Protein AF-A0A534AVV6-F1 (afdb_monomer)

pLDDT: mean 85.62, std 11.18, range [42.5, 96.31]

Solvent-accessible surface area (backbone atoms only — not comparable to full-atom values): 13224 Å² total; per-residue (Å²): 107,71,67,60,54,51,53,52,52,51,52,52,50,53,48,51,65,75,67,47,87,53,76,39,67,71,11,51,53,38,27,49,51,14,52,49,48,45,52,49,40,54,72,72,47,64,81,58,70,72,70,49,51,58,28,47,49,37,22,25,52,10,24,52,60,14,53,39,64,44,70,52,35,58,56,52,52,55,73,68,42,53,75,50,57,66,73,75,46,94,83,62,77,95,68,96,68,91,57,73,16,62,39,59,54,49,48,66,64,44,47,59,50,42,67,69,46,50,49,53,51,52,41,59,72,63,66,74,66,77,71,83,72,75,86,69,89,52,75,64,37,52,50,50,21,52,49,46,24,47,40,27,52,47,43,36,20,49,49,49,41,50,52,50,52,50,36,41,75,70,66,76,48,77,79,58,93,92,58,51,70,72,56,47,46,42,51,10,26,53,60,10,49,38,47,66,61,47,43,52,50,37,67,74,73,37,86,51,67,68,49,32,50,33,40,43,52,21,37,52,53,18,19,52,50,14,48,50,52,28,52,55,54,50,51,58,49,58,62,64,73,75,115

Structure (mmCIF, N/CA/C/O backbone):
data_AF-A0A534AVV6-F1
#
_entry.id   AF-A0A534AVV6-F1
#
loop_
_atom_site.group_PDB
_atom_site.id
_atom_site.type_symbol
_atom_site.label_atom_id
_atom_site.label_alt_id
_atom_site.label_comp_id
_atom_site.label_asym_id
_atom_site.label_entity_id
_atom_site.label_seq_id
_atom_site.pdbx_PDB_ins_code
_atom_site.Cartn_x
_atom_site.Cartn_y
_atom_site.Cartn_z
_atom_site.occupancy
_atom_site.B_iso_or_equiv
_atom_site.auth_seq_id
_atom_site.auth_comp_id
_atom_site.auth_asym_id
_atom_site.auth_atom_id
_atom_site.pdbx_PDB_model_num
ATOM 1 N N . LEU A 1 1 ? -3.463 -0.805 11.526 1.00 66.19 1 LEU A N 1
ATOM 2 C CA . LEU A 1 1 ? -4.108 -1.157 10.241 1.00 66.19 1 LEU A CA 1
ATOM 3 C C . LEU A 1 1 ? -4.432 0.089 9.421 1.00 66.19 1 LEU A C 1
ATOM 5 O O . LEU A 1 1 ? -3.874 0.231 8.347 1.00 66.19 1 LEU A O 1
ATOM 9 N N . THR A 1 2 ? -5.245 1.014 9.940 1.00 79.94 2 THR A N 1
ATOM 10 C CA . THR A 1 2 ? -5.629 2.268 9.256 1.00 79.94 2 THR A CA 1
ATOM 11 C C . THR A 1 2 ? -4.449 3.058 8.686 1.00 79.94 2 THR A C 1
ATOM 13 O O . THR A 1 2 ? -4.478 3.423 7.519 1.00 79.94 2 THR A O 1
ATOM 16 N N . LEU A 1 3 ? -3.382 3.251 9.470 1.00 78.44 3 LEU A N 1
ATOM 17 C CA . LEU A 1 3 ? -2.166 3.937 9.017 1.00 78.44 3 LEU A CA 1
ATOM 18 C C . LEU A 1 3 ? -1.527 3.278 7.782 1.00 78.44 3 LEU A C 1
ATOM 20 O O . LEU A 1 3 ? -1.152 3.981 6.855 1.00 78.44 3 LEU A O 1
ATOM 24 N N . ALA A 1 4 ? -1.430 1.945 7.765 1.00 76.88 4 ALA A N 1
ATOM 25 C CA . ALA A 1 4 ? -0.819 1.205 6.659 1.00 76.88 4 ALA A CA 1
ATOM 26 C C . ALA A 1 4 ? -1.665 1.306 5.383 1.00 76.88 4 ALA A C 1
ATOM 28 O O . ALA A 1 4 ? -1.134 1.585 4.318 1.00 76.88 4 ALA A O 1
ATOM 29 N N . ILE A 1 5 ? -2.990 1.175 5.513 1.00 83.00 5 ILE A N 1
ATOM 30 C CA . ILE A 1 5 ? -3.910 1.305 4.375 1.00 83.00 5 ILE A CA 1
ATOM 31 C C . ILE A 1 5 ? -3.822 2.708 3.763 1.00 83.00 5 ILE A C 1
ATOM 33 O O . ILE A 1 5 ? -3.754 2.838 2.545 1.00 83.00 5 ILE A O 1
ATOM 37 N N . ILE A 1 6 ? -3.822 3.758 4.593 1.00 85.62 6 ILE A N 1
ATOM 38 C CA . ILE A 1 6 ? -3.747 5.141 4.103 1.00 85.62 6 ILE A CA 1
ATOM 39 C C . ILE A 1 6 ? -2.403 5.394 3.413 1.00 85.62 6 ILE A C 1
ATOM 41 O O . ILE A 1 6 ? -2.398 5.928 2.308 1.00 85.62 6 ILE A O 1
ATOM 45 N N . ASP A 1 7 ? -1.290 4.993 4.032 1.00 86.81 7 ASP A N 1
ATOM 46 C CA . ASP A 1 7 ? 0.059 5.134 3.464 1.00 86.81 7 ASP A CA 1
ATOM 47 C C . ASP A 1 7 ? 0.161 4.471 2.080 1.00 86.81 7 ASP A C 1
ATOM 49 O O . ASP A 1 7 ? 0.583 5.103 1.111 1.00 86.81 7 ASP A O 1
ATOM 53 N N . ASP A 1 8 ? -0.332 3.237 1.957 1.00 87.38 8 ASP A N 1
ATOM 54 C CA . ASP A 1 8 ? -0.291 2.482 0.707 1.00 87.38 8 ASP A CA 1
ATOM 55 C C . ASP A 1 8 ? -1.199 3.083 -0.380 1.00 87.38 8 ASP A C 1
ATOM 57 O O . ASP A 1 8 ? -0.790 3.202 -1.537 1.00 87.38 8 ASP A O 1
ATOM 61 N N . VAL A 1 9 ? -2.425 3.497 -0.034 1.00 85.56 9 VAL A N 1
ATOM 62 C CA . VAL A 1 9 ? -3.347 4.135 -0.992 1.00 85.56 9 VAL A CA 1
ATOM 63 C C . VAL A 1 9 ? -2.777 5.464 -1.480 1.00 85.56 9 VAL A C 1
ATOM 65 O O . VAL A 1 9 ? -2.809 5.735 -2.680 1.00 85.56 9 VAL A O 1
ATOM 68 N N . VAL A 1 10 ? -2.220 6.281 -0.581 1.00 87.94 10 VAL A N 1
ATOM 69 C CA . VAL A 1 10 ? -1.581 7.551 -0.949 1.00 87.94 10 VAL A CA 1
ATOM 70 C C . VAL A 1 10 ? -0.386 7.300 -1.867 1.00 87.94 10 VAL A C 1
ATOM 72 O O . VAL A 1 10 ? -0.275 7.967 -2.894 1.00 87.94 10 VAL A O 1
ATOM 75 N N . ALA A 1 11 ? 0.461 6.313 -1.568 1.00 86.19 11 ALA A N 1
ATOM 76 C CA . ALA A 1 11 ? 1.591 5.958 -2.424 1.00 86.19 11 ALA A CA 1
ATOM 77 C C . ALA A 1 11 ? 1.141 5.544 -3.837 1.00 86.19 11 ALA A C 1
ATOM 79 O O . ALA A 1 11 ? 1.685 6.039 -4.826 1.00 86.19 11 ALA A O 1
ATOM 80 N N . ILE A 1 12 ? 0.111 4.695 -3.946 1.00 85.56 12 ILE A N 1
ATOM 81 C CA . ILE A 1 12 ? -0.461 4.276 -5.237 1.00 85.56 12 ILE A CA 1
ATOM 82 C C . ILE A 1 12 ? -1.000 5.479 -6.013 1.00 85.56 12 ILE A C 1
ATOM 84 O O . ILE A 1 12 ? -0.747 5.588 -7.212 1.00 85.56 12 ILE A O 1
ATOM 88 N N . LEU A 1 13 ? -1.719 6.389 -5.348 1.00 85.00 13 LEU A N 1
ATOM 89 C CA . LEU A 1 13 ? -2.25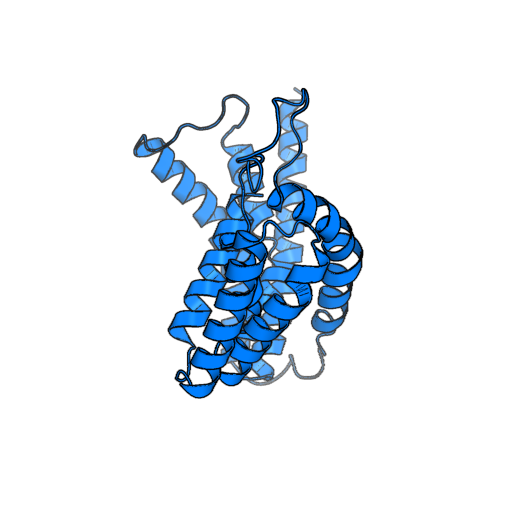0 7.594 -5.983 1.00 85.00 13 LEU A CA 1
ATOM 90 C C . LEU A 1 13 ? -1.124 8.499 -6.496 1.00 85.00 13 LEU A C 1
ATOM 92 O O . LEU A 1 13 ? -1.172 8.932 -7.644 1.00 85.00 13 LEU A O 1
ATOM 96 N N . VAL A 1 14 ? -0.089 8.748 -5.689 1.00 86.62 14 VAL A N 1
ATOM 97 C CA . VAL A 1 14 ? 1.055 9.587 -6.086 1.00 86.62 14 VAL A CA 1
ATOM 98 C C . VAL A 1 14 ? 1.762 9.011 -7.313 1.00 86.62 14 VAL A C 1
ATOM 100 O O . VAL A 1 14 ? 2.002 9.744 -8.272 1.00 86.62 14 VAL A O 1
ATOM 103 N N . ILE A 1 15 ? 2.045 7.705 -7.322 1.00 82.00 15 ILE A N 1
ATOM 104 C CA . ILE A 1 15 ? 2.683 7.041 -8.469 1.00 82.00 15 ILE A CA 1
ATOM 105 C C . ILE A 1 15 ? 1.782 7.124 -9.696 1.00 82.00 15 ILE A C 1
ATOM 107 O O . ILE A 1 15 ? 2.244 7.498 -10.768 1.00 82.00 15 ILE A O 1
ATOM 111 N N . ALA A 1 16 ? 0.490 6.838 -9.539 1.00 77.88 16 ALA A N 1
ATOM 112 C CA . ALA A 1 16 ? -0.464 6.890 -10.635 1.00 77.88 16 ALA A CA 1
ATOM 113 C C . ALA A 1 16 ? -0.528 8.264 -11.313 1.00 77.88 16 ALA A C 1
ATOM 115 O O . ALA A 1 16 ? -0.566 8.322 -12.538 1.00 77.88 16 ALA A O 1
ATOM 116 N N . PHE A 1 17 ? -0.529 9.354 -10.543 1.00 78.31 17 PHE A N 1
ATOM 117 C CA . PHE A 1 17 ? -0.542 10.703 -11.110 1.00 78.31 17 PHE A CA 1
ATOM 118 C C . PHE A 1 17 ? 0.791 11.060 -11.772 1.00 78.31 17 PHE A C 1
ATOM 120 O O . PHE A 1 17 ? 0.794 11.595 -12.879 1.00 78.31 17 PHE A O 1
ATOM 127 N N . TYR A 1 18 ? 1.915 10.747 -11.124 1.00 80.25 18 TYR A N 1
ATOM 128 C CA . TYR A 1 18 ? 3.233 11.191 -11.578 1.00 80.25 18 TYR A CA 1
ATOM 129 C C . TYR A 1 18 ? 3.792 10.369 -12.749 1.00 80.25 18 TYR A C 1
ATOM 131 O O . TYR A 1 18 ? 4.509 10.908 -13.585 1.00 80.25 18 TYR A O 1
ATOM 139 N N . TYR A 1 19 ? 3.442 9.082 -12.831 1.00 71.19 19 TYR A N 1
ATOM 140 C CA . TYR A 1 19 ? 3.854 8.166 -13.903 1.00 71.19 19 TYR A CA 1
ATOM 141 C C . TYR A 1 19 ? 2.774 7.964 -14.981 1.00 71.19 19 TYR A C 1
ATOM 143 O O . TYR A 1 19 ? 2.888 7.060 -15.808 1.00 71.19 19 TYR A O 1
ATOM 151 N N . SER A 1 20 ? 1.714 8.783 -15.015 1.00 70.56 20 SER A N 1
ATOM 152 C CA . SER A 1 20 ? 0.735 8.706 -16.109 1.00 70.56 20 SER A CA 1
ATOM 153 C C . SER A 1 20 ? 1.340 9.240 -17.417 1.00 70.56 20 SER A C 1
ATOM 155 O O . SER A 1 20 ? 1.507 10.441 -17.608 1.00 70.56 20 SER A O 1
ATOM 157 N N . GLY A 1 21 ? 1.674 8.338 -18.345 1.00 63.94 21 GLY A N 1
ATOM 158 C CA . GLY A 1 21 ? 2.286 8.653 -19.647 1.00 63.94 21 GLY A CA 1
ATOM 159 C C . GLY A 1 21 ? 1.340 9.270 -20.691 1.00 63.94 21 GLY A C 1
ATOM 160 O O . GLY A 1 21 ? 1.640 9.238 -21.882 1.00 63.94 21 GLY A O 1
ATOM 161 N N . GLY A 1 22 ? 0.195 9.810 -20.263 1.00 69.00 22 GLY A N 1
ATOM 162 C CA . GLY A 1 22 ? -0.893 10.296 -21.117 1.00 69.00 22 GLY A CA 1
ATOM 163 C C . GLY A 1 22 ? -2.166 9.458 -20.980 1.00 69.00 22 GLY A C 1
ATOM 164 O O . GLY A 1 22 ? -2.111 8.282 -20.632 1.00 69.00 22 GLY A O 1
ATOM 165 N N . VAL A 1 23 ? -3.327 10.076 -21.231 1.00 78.06 23 VAL A N 1
ATOM 166 C CA . VAL A 1 23 ? -4.633 9.421 -21.065 1.00 78.06 23 VAL A CA 1
ATOM 167 C C . VAL A 1 23 ? -5.323 9.261 -22.413 1.00 78.06 23 VAL A C 1
ATOM 169 O O . VAL A 1 23 ? -5.660 10.246 -23.072 1.00 78.06 23 VAL A O 1
ATOM 172 N N . ALA A 1 24 ? -5.565 8.019 -22.829 1.00 86.62 24 ALA A N 1
ATOM 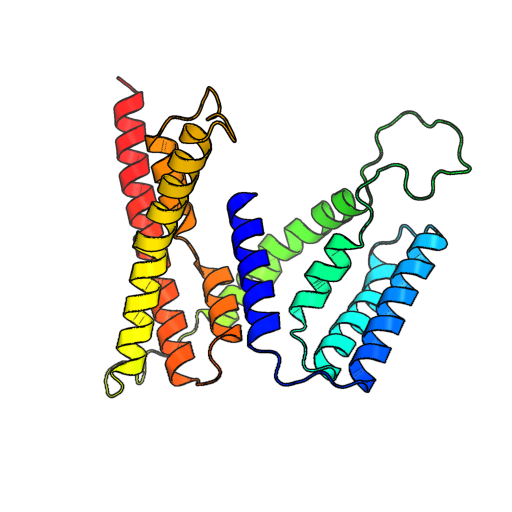173 C CA . ALA A 1 24 ? -6.298 7.756 -24.061 1.00 86.62 24 ALA A CA 1
ATOM 174 C C . ALA A 1 24 ? -7.800 8.032 -23.867 1.00 86.62 24 ALA A C 1
ATOM 176 O O . ALA A 1 24 ? -8.461 7.416 -23.025 1.00 86.62 24 ALA A O 1
ATOM 177 N N . ALA A 1 25 ? -8.364 8.918 -24.694 1.00 86.25 25 ALA A N 1
ATOM 178 C CA . ALA A 1 25 ? -9.779 9.300 -24.629 1.00 86.25 25 ALA A CA 1
ATOM 179 C C . ALA A 1 25 ? -10.735 8.100 -24.780 1.00 86.25 25 ALA A C 1
ATOM 181 O O . ALA A 1 25 ? -11.777 8.047 -24.130 1.00 86.25 25 ALA A O 1
ATOM 182 N N . ALA A 1 26 ? -10.361 7.102 -25.588 1.00 87.88 26 ALA A N 1
ATOM 183 C CA . ALA A 1 26 ? -11.142 5.877 -25.747 1.00 87.88 26 ALA A CA 1
ATOM 184 C C . ALA A 1 26 ? -11.246 5.077 -24.435 1.00 87.88 26 ALA A C 1
ATOM 186 O O . ALA A 1 26 ? -12.327 4.609 -24.086 1.00 87.88 26 ALA A O 1
ATOM 187 N N . GLY A 1 27 ? -10.153 4.970 -23.671 1.00 88.88 27 GLY A N 1
ATOM 188 C CA . GLY A 1 27 ? -10.160 4.288 -22.376 1.00 88.88 27 GLY A CA 1
ATOM 189 C C . GLY A 1 27 ? -11.008 5.017 -21.332 1.00 88.88 27 GLY A C 1
ATOM 190 O O . GLY A 1 27 ? -11.763 4.380 -20.601 1.00 88.88 27 GLY A O 1
ATOM 191 N N . LEU A 1 28 ? -10.978 6.355 -21.329 1.00 90.00 28 LEU A N 1
ATOM 192 C CA . LEU A 1 28 ? -11.841 7.194 -20.484 1.00 90.00 28 LEU A CA 1
ATOM 193 C C . LEU A 1 28 ? -13.335 6.911 -20.698 1.00 90.00 28 LEU A C 1
ATOM 195 O O . LEU A 1 28 ? -14.081 6.829 -19.723 1.00 90.00 28 LEU A O 1
ATOM 199 N N . LEU A 1 29 ? -13.774 6.718 -21.947 1.00 93.69 29 LEU A N 1
ATOM 200 C CA . LEU A 1 29 ? -15.168 6.374 -22.246 1.00 93.69 29 LEU A CA 1
ATOM 201 C C . LEU A 1 29 ? -15.555 5.000 -21.686 1.00 93.69 29 LEU A C 1
ATOM 203 O O . LEU A 1 29 ? -16.653 4.845 -21.153 1.00 93.69 29 LEU A O 1
ATOM 207 N N . VAL A 1 30 ? -14.652 4.018 -21.751 1.00 94.12 30 VAL A N 1
ATOM 208 C CA . VAL A 1 30 ? -14.880 2.679 -21.180 1.00 94.12 30 VAL A CA 1
ATOM 209 C C . VAL A 1 30 ? -14.961 2.743 -19.652 1.00 94.12 30 VAL A C 1
ATOM 211 O O . VAL A 1 30 ? -15.865 2.148 -19.064 1.00 94.12 30 VAL A O 1
ATOM 214 N N . ILE A 1 31 ? -14.081 3.517 -19.004 1.00 93.88 31 ILE A N 1
ATOM 215 C CA . ILE A 1 31 ? -14.144 3.766 -17.554 1.00 93.88 31 ILE A CA 1
ATOM 216 C C . ILE A 1 31 ? -15.491 4.395 -17.192 1.00 93.88 31 ILE A C 1
ATOM 218 O O . ILE A 1 31 ? -16.172 3.906 -16.291 1.00 93.88 31 ILE A O 1
ATOM 222 N N . ALA A 1 32 ? -15.896 5.447 -17.909 1.00 94.06 32 ALA A N 1
ATOM 223 C CA . ALA A 1 32 ? -17.159 6.135 -17.672 1.00 94.06 32 ALA A CA 1
ATOM 224 C C . ALA A 1 32 ? -18.359 5.190 -17.837 1.00 94.06 32 ALA A C 1
ATOM 226 O O . ALA A 1 32 ? -19.242 5.177 -16.983 1.00 94.06 32 ALA A O 1
ATOM 227 N N . ALA A 1 33 ? -18.368 4.346 -18.872 1.00 95.12 33 ALA A N 1
ATOM 228 C CA . ALA A 1 33 ? -19.410 3.344 -19.075 1.00 95.12 33 ALA A CA 1
ATOM 229 C C . ALA A 1 33 ? -19.478 2.333 -17.917 1.00 95.12 33 ALA A C 1
ATOM 231 O O . ALA A 1 33 ? -20.567 2.036 -17.423 1.00 95.12 33 ALA A O 1
ATOM 232 N N . GLY A 1 34 ? -18.329 1.848 -17.435 1.00 94.38 34 GLY A N 1
ATOM 233 C CA . GLY A 1 34 ? -18.256 0.953 -16.277 1.00 94.38 34 GLY A CA 1
ATOM 234 C C . GLY A 1 34 ? -18.758 1.610 -14.987 1.00 94.38 34 GLY A C 1
ATOM 235 O O . GLY A 1 34 ? -19.569 1.027 -14.270 1.00 94.38 34 GLY A O 1
ATOM 236 N N . VAL A 1 35 ? -18.350 2.855 -14.724 1.00 94.56 35 VAL A N 1
ATOM 237 C CA . VAL A 1 35 ? -18.815 3.660 -13.580 1.00 94.56 35 VAL A CA 1
ATOM 238 C C . VAL A 1 35 ? -20.326 3.886 -13.649 1.00 94.56 35 VAL A C 1
ATOM 240 O O . VAL A 1 35 ? -21.022 3.669 -12.660 1.00 94.56 35 VAL A O 1
ATOM 243 N N . VAL A 1 36 ? -20.860 4.259 -14.814 1.00 94.88 36 VAL A N 1
ATOM 244 C CA . VAL A 1 36 ? -22.306 4.428 -15.023 1.00 94.88 36 VAL A CA 1
ATOM 245 C C . VAL A 1 36 ? -23.047 3.112 -14.802 1.00 94.88 36 VAL A C 1
ATOM 247 O O . VAL A 1 36 ? -24.087 3.116 -14.149 1.00 94.88 36 VAL A O 1
ATOM 250 N N . ALA A 1 37 ? -22.514 1.981 -15.267 1.00 93.31 37 ALA A N 1
ATOM 251 C CA . ALA A 1 37 ? -23.110 0.671 -15.018 1.00 93.31 37 ALA A CA 1
ATOM 252 C C . ALA A 1 37 ? -23.151 0.331 -13.517 1.00 93.31 37 ALA A C 1
ATOM 254 O O . ALA A 1 37 ? -24.179 -0.138 -13.030 1.00 93.31 37 ALA A O 1
ATOM 255 N N . VAL A 1 38 ? -22.084 0.629 -12.762 1.00 91.38 38 VAL A N 1
ATOM 256 C CA . VAL A 1 38 ? -22.083 0.499 -11.293 1.00 91.38 38 VAL A CA 1
ATOM 257 C C . VAL A 1 38 ? -23.175 1.370 -10.679 1.00 91.38 38 VAL A C 1
ATOM 259 O O . VAL A 1 38 ? -23.981 0.871 -9.897 1.00 91.38 38 VAL A O 1
ATOM 262 N N . LEU A 1 39 ? -23.233 2.652 -11.046 1.00 90.50 39 LEU A N 1
ATOM 263 C CA . LEU A 1 39 ? -24.223 3.591 -10.517 1.00 90.50 39 LEU A CA 1
ATOM 264 C C . LEU A 1 39 ? -25.657 3.183 -10.873 1.00 90.50 39 LEU A C 1
ATOM 266 O O . LEU A 1 39 ? -26.559 3.350 -10.057 1.00 90.50 39 LEU A O 1
ATOM 270 N N . LEU A 1 40 ? -25.878 2.602 -12.051 1.00 90.06 40 LEU A N 1
ATOM 271 C CA . LEU A 1 40 ? -27.182 2.113 -12.485 1.00 90.06 40 LEU A CA 1
ATOM 272 C C . LEU A 1 40 ? -27.613 0.882 -11.680 1.00 90.06 40 LEU A C 1
ATOM 274 O O . LEU A 1 40 ? -28.745 0.836 -11.208 1.00 90.06 40 LEU A O 1
ATOM 278 N N . LEU A 1 41 ? -26.715 -0.080 -11.445 1.00 88.62 41 LEU A N 1
ATOM 279 C CA . LEU A 1 41 ? -26.994 -1.216 -10.555 1.00 88.62 41 LEU A CA 1
ATOM 280 C C . LEU A 1 41 ? -27.263 -0.762 -9.116 1.00 88.62 41 LEU A C 1
ATOM 282 O O . LEU A 1 41 ? -28.167 -1.288 -8.459 1.00 88.62 41 LEU A O 1
ATOM 286 N N . GLN A 1 42 ? -26.516 0.241 -8.650 1.00 87.38 42 GLN A N 1
ATOM 287 C CA . GLN A 1 42 ? -26.737 0.872 -7.354 1.00 87.38 42 GLN A CA 1
ATOM 288 C C . GLN A 1 42 ? -28.114 1.540 -7.289 1.00 87.38 42 GLN A C 1
ATOM 290 O O . GLN A 1 42 ? -28.856 1.340 -6.327 1.00 87.38 42 GLN A O 1
ATOM 295 N N . TRP A 1 43 ? -28.486 2.289 -8.325 1.00 83.56 43 TRP A N 1
ATOM 296 C CA . TRP A 1 43 ? -29.774 2.968 -8.418 1.00 83.56 43 TRP A CA 1
ATOM 297 C C . TRP A 1 43 ? -30.950 1.984 -8.475 1.00 83.56 43 TRP A C 1
ATOM 299 O O . TRP A 1 43 ? -31.960 2.194 -7.806 1.00 83.56 43 TRP A O 1
ATOM 309 N N . LEU A 1 44 ? -30.788 0.862 -9.182 1.00 84.75 44 LEU A N 1
ATOM 310 C CA . LEU A 1 44 ? -31.744 -0.252 -9.209 1.00 84.75 44 LEU A CA 1
ATOM 311 C C . LEU A 1 44 ? -31.800 -1.045 -7.889 1.00 84.75 44 LEU A C 1
ATOM 313 O O . LEU A 1 44 ? -32.637 -1.934 -7.739 1.00 84.75 44 LEU A O 1
ATOM 317 N N . GLY A 1 45 ? -30.928 -0.746 -6.923 1.00 79.50 45 GLY A N 1
ATOM 318 C CA . GLY A 1 45 ? -30.906 -1.400 -5.617 1.00 79.50 45 GLY A CA 1
ATOM 319 C C . GLY A 1 45 ? -30.405 -2.845 -5.656 1.00 79.50 45 GLY A C 1
ATOM 320 O O . GLY A 1 45 ? -30.731 -3.626 -4.758 1.00 79.50 45 GLY A O 1
ATOM 321 N N . VAL A 1 46 ? -29.615 -3.221 -6.668 1.00 82.06 46 VAL A N 1
ATOM 322 C CA . VAL A 1 46 ? -29.065 -4.577 -6.793 1.00 82.06 46 VAL A CA 1
ATOM 323 C C . VAL A 1 46 ? -28.071 -4.830 -5.659 1.00 82.06 46 VAL A C 1
ATOM 325 O O . VAL A 1 46 ? -27.085 -4.111 -5.497 1.00 82.06 46 VAL A O 1
ATOM 328 N N . ARG A 1 47 ? -28.334 -5.871 -4.860 1.00 75.12 47 ARG A N 1
ATOM 329 C CA . ARG A 1 47 ? -27.525 -6.257 -3.686 1.00 75.12 47 ARG A CA 1
ATOM 330 C C . ARG A 1 47 ? -26.582 -7.432 -3.936 1.00 75.12 47 ARG A C 1
ATOM 332 O O . ARG A 1 47 ? -25.871 -7.831 -3.020 1.00 75.12 47 ARG A O 1
ATOM 339 N N . ALA A 1 48 ? -26.620 -8.016 -5.131 1.00 79.00 48 ALA A N 1
ATOM 340 C CA . ALA A 1 48 ? -25.771 -9.141 -5.488 1.00 79.00 48 ALA A CA 1
ATOM 341 C C . ALA A 1 48 ? -24.345 -8.654 -5.764 1.00 79.00 48 ALA A C 1
ATOM 343 O O . ALA A 1 48 ? -24.110 -7.986 -6.765 1.00 79.00 48 ALA A O 1
ATOM 344 N N . ASP A 1 49 ? -23.396 -9.027 -4.905 1.00 78.69 49 ASP A N 1
ATOM 345 C CA . ASP A 1 49 ? -21.987 -8.626 -5.032 1.00 78.69 49 ASP A CA 1
ATOM 346 C C . ASP A 1 49 ? -21.394 -9.024 -6.398 1.00 78.69 49 ASP A C 1
ATOM 348 O O . ASP A 1 49 ? -20.668 -8.255 -7.021 1.00 78.69 49 ASP A O 1
ATOM 352 N N . LEU A 1 50 ? -21.784 -10.196 -6.918 1.00 83.19 50 LEU A N 1
ATOM 353 C CA . LEU A 1 50 ? -21.347 -10.700 -8.225 1.00 83.19 50 LEU A CA 1
ATOM 354 C C . LEU A 1 50 ? -21.818 -9.833 -9.401 1.00 83.19 50 LEU A C 1
ATOM 356 O O . LEU A 1 50 ? -21.142 -9.791 -10.425 1.00 83.19 50 LEU A O 1
ATOM 360 N N . ALA A 1 51 ? -22.936 -9.111 -9.265 1.00 86.31 51 ALA A N 1
ATOM 361 C CA . ALA A 1 51 ? -23.415 -8.219 -10.320 1.00 86.31 51 ALA A CA 1
ATOM 362 C C . ALA A 1 51 ? -22.463 -7.032 -10.540 1.00 86.31 51 ALA A C 1
ATOM 364 O O . ALA A 1 51 ? -22.389 -6.509 -11.648 1.00 86.31 51 ALA A O 1
ATOM 365 N N . TYR A 1 52 ? -21.700 -6.642 -9.512 1.00 86.44 52 TYR A N 1
ATOM 366 C CA . TYR A 1 52 ? -20.710 -5.565 -9.584 1.00 86.44 52 TYR A CA 1
ATOM 367 C C . TYR A 1 52 ? -19.361 -6.019 -10.158 1.00 86.44 52 TYR A C 1
ATOM 369 O O . TYR A 1 52 ? -18.552 -5.172 -10.535 1.00 86.44 52 TYR A O 1
ATOM 377 N N . LEU A 1 53 ? -19.130 -7.331 -10.297 1.00 88.50 53 LEU A N 1
ATOM 378 C CA . LEU A 1 53 ? -17.890 -7.866 -10.863 1.00 88.50 53 LEU A CA 1
ATOM 379 C C . LEU A 1 53 ? -17.726 -7.479 -12.337 1.00 88.50 53 LEU A C 1
ATOM 381 O O . LEU A 1 53 ? -16.636 -7.102 -12.756 1.00 88.50 53 LEU A O 1
ATOM 385 N N . LEU A 1 54 ? -18.811 -7.533 -13.114 1.00 91.56 54 LEU A N 1
ATOM 386 C CA . LEU A 1 54 ? -18.779 -7.236 -14.547 1.00 91.56 54 LEU A CA 1
ATOM 387 C C . LEU A 1 54 ? -18.546 -5.739 -14.830 1.00 91.56 54 LEU A C 1
ATOM 389 O O . LEU A 1 54 ? -17.597 -5.427 -15.548 1.00 91.56 54 LEU A O 1
ATOM 393 N N . PRO A 1 55 ? -19.289 -4.794 -14.221 1.00 92.25 55 PRO A N 1
ATOM 394 C CA . PRO A 1 55 ? -18.954 -3.372 -14.292 1.00 92.25 55 PRO A CA 1
ATOM 395 C C . PRO A 1 55 ? -17.551 -3.065 -13.764 1.00 92.25 55 PRO A C 1
ATOM 397 O O . PRO A 1 55 ? -16.841 -2.250 -14.347 1.00 92.25 55 PRO A O 1
ATOM 400 N N . GLY A 1 56 ? -17.122 -3.744 -12.694 1.00 92.75 56 GLY A N 1
ATOM 401 C CA . GLY A 1 56 ? -15.778 -3.582 -12.153 1.00 92.75 56 GLY A CA 1
ATOM 402 C C . GLY A 1 56 ? -14.685 -4.010 -13.135 1.00 92.75 56 GLY A C 1
ATOM 403 O O . GLY A 1 56 ? -13.703 -3.291 -13.308 1.00 92.75 56 GLY A O 1
ATOM 404 N N . ALA A 1 57 ? -14.886 -5.123 -13.844 1.00 94.00 57 ALA A N 1
ATOM 405 C CA . ALA A 1 57 ? -13.999 -5.570 -14.913 1.00 94.00 57 ALA A CA 1
ATOM 406 C C . ALA A 1 57 ? -13.959 -4.571 -16.080 1.00 94.00 57 ALA A C 1
ATOM 408 O O . ALA A 1 57 ? -12.886 -4.304 -16.612 1.00 94.00 57 ALA A O 1
ATOM 409 N N . VAL A 1 58 ? -15.093 -3.957 -16.436 1.00 95.25 58 VAL A N 1
ATOM 410 C CA . VAL A 1 58 ? -15.139 -2.894 -17.456 1.00 95.25 58 VAL A CA 1
ATOM 411 C C . VAL A 1 58 ? -14.318 -1.679 -17.023 1.00 95.25 58 VAL A C 1
ATOM 413 O O . VAL A 1 58 ? -13.518 -1.185 -17.813 1.00 95.25 58 VAL A O 1
ATOM 416 N N . VAL A 1 59 ? -14.446 -1.225 -15.770 1.00 95.38 59 VAL A N 1
ATOM 417 C CA . VAL A 1 59 ? -13.611 -0.132 -15.236 1.00 95.38 59 VAL A CA 1
ATOM 418 C C . VAL A 1 59 ? -12.129 -0.515 -15.270 1.00 95.38 59 VAL A C 1
ATOM 420 O O . VAL A 1 59 ? -11.302 0.287 -15.693 1.00 95.38 59 VAL A O 1
ATOM 423 N N . TRP A 1 60 ? -11.787 -1.742 -14.877 1.00 95.19 60 TRP A N 1
ATOM 424 C CA . TRP A 1 60 ? -10.410 -2.242 -14.880 1.00 95.19 60 TRP A CA 1
ATOM 425 C C . TRP A 1 60 ? -9.798 -2.292 -16.291 1.00 95.19 60 TRP A C 1
ATOM 427 O O . TRP A 1 60 ? -8.691 -1.795 -16.496 1.00 95.19 60 TRP A O 1
ATOM 437 N N . ILE A 1 61 ? -10.537 -2.808 -17.281 1.00 94.06 61 ILE A N 1
ATOM 438 C CA . ILE A 1 61 ? -10.128 -2.806 -18.696 1.00 94.06 61 ILE A CA 1
ATOM 439 C C . ILE A 1 61 ? -10.031 -1.370 -19.222 1.00 94.06 61 ILE A C 1
ATOM 441 O O . ILE A 1 61 ? -9.086 -1.030 -19.926 1.00 94.06 61 ILE A O 1
ATOM 445 N N . GLY A 1 62 ? -10.976 -0.505 -18.854 1.00 92.94 62 GLY A N 1
ATOM 446 C CA . GLY A 1 62 ? -10.951 0.903 -19.231 1.00 92.94 62 GLY A CA 1
ATOM 447 C C . GLY A 1 62 ? -9.693 1.616 -18.736 1.00 92.94 62 GLY A C 1
ATOM 448 O O . GLY A 1 62 ? -9.085 2.354 -19.506 1.00 92.94 62 GLY A O 1
ATOM 449 N N . MET A 1 63 ? -9.258 1.346 -17.497 1.00 91.62 63 MET A N 1
ATOM 450 C CA . MET A 1 63 ? -7.997 1.867 -16.949 1.00 91.62 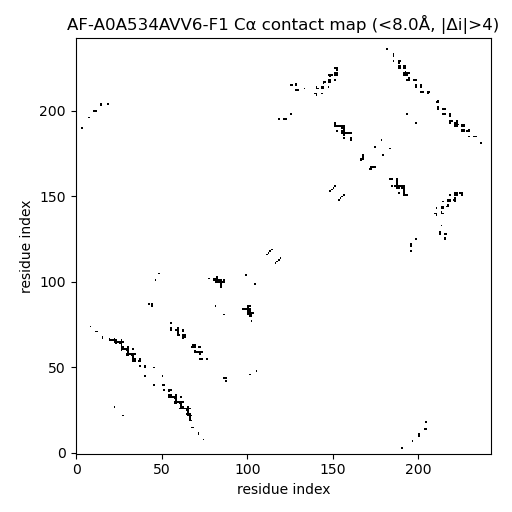63 MET A CA 1
ATOM 451 C C . MET A 1 63 ? -6.800 1.408 -17.791 1.00 91.62 63 MET A C 1
ATOM 453 O O . MET A 1 63 ? -6.020 2.257 -18.216 1.00 91.62 63 MET A O 1
ATOM 457 N N . LEU A 1 64 ? -6.714 0.114 -18.131 1.00 89.69 64 LEU A N 1
ATOM 458 C CA . LEU A 1 64 ? -5.677 -0.410 -19.035 1.00 89.69 64 LEU A CA 1
ATOM 459 C C . LEU A 1 64 ? -5.661 0.314 -20.386 1.00 89.69 64 LEU A C 1
ATOM 461 O O . LEU A 1 64 ? -4.615 0.785 -20.826 1.00 89.69 64 LEU A O 1
ATOM 465 N N . CYS A 1 65 ? -6.818 0.428 -21.043 1.00 88.56 65 CYS A N 1
ATOM 466 C CA . CYS A 1 65 ? -6.934 1.088 -22.343 1.00 88.56 65 CYS A CA 1
ATOM 467 C C . CYS A 1 65 ? -6.652 2.594 -22.271 1.00 88.56 65 CYS A C 1
ATOM 469 O O . CYS A 1 65 ? -6.247 3.184 -23.268 1.00 88.56 65 CYS A O 1
ATOM 471 N N . ALA A 1 66 ? -6.882 3.220 -21.114 1.00 87.56 66 ALA A N 1
ATOM 472 C CA . ALA A 1 66 ? -6.617 4.634 -20.879 1.00 87.56 66 ALA A CA 1
ATOM 473 C C . ALA A 1 66 ? -5.133 4.930 -20.617 1.00 87.56 66 ALA A C 1
ATOM 475 O O . ALA A 1 66 ? -4.781 6.104 -20.579 1.00 87.56 66 ALA A O 1
ATOM 476 N N . GLY A 1 67 ? -4.284 3.910 -20.429 1.00 82.88 67 GLY A N 1
ATOM 477 C CA . GLY A 1 67 ? -2.910 4.089 -19.945 1.00 82.88 67 GLY A CA 1
ATOM 478 C C . GLY A 1 67 ? -2.835 4.383 -18.441 1.00 82.88 67 GLY A C 1
ATOM 479 O O . GLY A 1 67 ? -1.810 4.843 -17.946 1.00 82.88 67 GLY A O 1
ATOM 480 N N . LEU A 1 68 ? -3.923 4.137 -17.705 1.00 85.56 68 LEU A N 1
ATOM 481 C CA . LEU A 1 68 ? -3.985 4.268 -16.254 1.00 85.56 68 LEU A CA 1
ATOM 482 C C . LEU A 1 68 ? -3.703 2.926 -15.578 1.00 85.56 68 LEU A C 1
ATOM 484 O O . LEU A 1 68 ? -3.958 1.846 -16.113 1.00 85.56 68 LEU A O 1
ATOM 488 N N . HIS A 1 69 ? -3.215 2.995 -14.344 1.00 85.25 69 HIS A N 1
ATOM 489 C CA . HIS A 1 69 ? -2.922 1.798 -13.573 1.00 85.25 69 HIS A CA 1
ATOM 490 C C . HIS A 1 69 ? -4.212 1.041 -13.205 1.00 85.25 69 HIS A C 1
ATOM 492 O O . HIS A 1 69 ? -5.079 1.606 -12.532 1.00 85.25 69 HIS A O 1
ATOM 498 N N . PRO A 1 70 ? -4.340 -0.256 -13.547 1.00 88.81 70 PRO A N 1
ATOM 499 C CA . PRO A 1 70 ? -5.585 -1.005 -13.339 1.00 88.81 70 PRO A CA 1
ATOM 500 C C . PRO A 1 70 ? -5.969 -1.166 -11.867 1.00 88.81 70 PRO A C 1
ATOM 502 O O . PRO A 1 70 ? -7.141 -1.300 -11.524 1.00 88.81 70 PRO A O 1
ATOM 505 N N . THR A 1 71 ? -4.987 -1.102 -10.972 1.00 88.50 71 THR A N 1
ATOM 506 C CA . THR A 1 71 ? -5.169 -1.165 -9.515 1.00 88.50 71 THR A CA 1
ATOM 507 C C . THR A 1 71 ? -6.056 -0.035 -8.986 1.00 88.50 71 THR A C 1
ATOM 509 O O . THR A 1 71 ? -6.780 -0.227 -8.009 1.00 88.50 71 THR A O 1
ATOM 512 N N . LEU A 1 72 ? -6.079 1.120 -9.662 1.00 87.88 72 LEU A N 1
ATOM 513 C CA . LEU A 1 72 ? -6.959 2.236 -9.307 1.00 87.88 72 LEU A CA 1
ATOM 514 C C . LEU A 1 72 ? -8.437 1.883 -9.457 1.00 87.88 72 LEU A C 1
ATOM 516 O O . LEU A 1 72 ? -9.259 2.454 -8.747 1.00 87.88 72 LEU A O 1
ATOM 520 N N . ALA A 1 73 ? -8.785 0.928 -10.326 1.00 91.12 73 ALA A N 1
ATOM 521 C CA . ALA A 1 73 ? -10.161 0.464 -10.459 1.00 91.12 73 ALA A CA 1
ATOM 522 C C . ALA A 1 73 ? -10.680 -0.104 -9.131 1.00 91.12 73 ALA A C 1
ATOM 524 O O . ALA A 1 73 ? -11.788 0.224 -8.723 1.00 91.12 73 ALA A O 1
ATOM 525 N N . GLY A 1 74 ? -9.867 -0.888 -8.415 1.00 89.75 74 GLY A N 1
ATOM 526 C CA . GLY A 1 74 ? -10.241 -1.430 -7.107 1.00 89.75 74 GLY A CA 1
ATOM 527 C C . GLY A 1 74 ? -10.477 -0.335 -6.065 1.00 89.75 74 GLY A C 1
ATOM 528 O O . GLY A 1 74 ? -11.489 -0.360 -5.367 1.00 89.75 74 GLY A O 1
ATOM 529 N N . VAL A 1 75 ? -9.587 0.664 -6.009 1.00 89.25 75 VAL A N 1
ATOM 530 C CA . VAL A 1 75 ? -9.726 1.821 -5.107 1.00 89.25 75 VAL A CA 1
ATOM 531 C C . VAL A 1 75 ? -10.984 2.626 -5.447 1.00 89.25 75 VAL A C 1
ATOM 533 O O . VAL A 1 75 ? -11.781 2.918 -4.559 1.00 89.25 75 VAL A O 1
ATOM 536 N N . LEU A 1 76 ? -11.208 2.926 -6.729 1.00 90.75 76 LEU A N 1
ATOM 537 C CA . LEU A 1 76 ? -12.375 3.667 -7.209 1.00 90.75 76 LEU A CA 1
ATOM 538 C C . LEU A 1 76 ? -13.682 2.944 -6.862 1.00 90.75 76 LEU A C 1
ATOM 540 O O . LEU A 1 76 ? -14.581 3.539 -6.275 1.00 90.75 76 LEU A O 1
ATOM 544 N N . LEU A 1 77 ? -13.777 1.650 -7.173 1.00 90.38 77 LEU A N 1
ATOM 545 C CA . LEU A 1 77 ? -14.961 0.838 -6.881 1.00 90.38 77 LEU A CA 1
ATOM 546 C C . LEU A 1 77 ? -15.200 0.704 -5.373 1.00 90.38 77 LEU A C 1
ATOM 548 O O . LEU A 1 77 ? -16.347 0.767 -4.930 1.00 90.38 77 LEU A O 1
ATOM 552 N N . GLY A 1 78 ? -14.135 0.570 -4.579 1.00 88.12 78 GLY A N 1
ATOM 553 C CA . GLY A 1 78 ? -14.212 0.564 -3.120 1.00 88.12 78 GLY A CA 1
ATOM 554 C C . GLY A 1 78 ? -14.808 1.861 -2.571 1.00 88.12 78 GLY A C 1
ATOM 555 O O . GLY A 1 78 ? -15.750 1.812 -1.785 1.00 88.12 78 GLY A O 1
ATOM 556 N N . LEU A 1 79 ? -14.333 3.016 -3.053 1.00 88.75 79 LEU A N 1
ATOM 557 C CA . LEU A 1 79 ? -14.853 4.338 -2.672 1.00 88.75 79 LEU A CA 1
ATOM 558 C C . LEU A 1 79 ? -16.295 4.577 -3.145 1.00 88.75 79 LEU A C 1
ATOM 560 O O . LEU A 1 79 ? -17.052 5.282 -2.483 1.00 88.75 79 LEU A O 1
ATOM 564 N N . MET A 1 80 ? -16.689 3.981 -4.272 1.00 86.69 80 MET A N 1
ATOM 565 C CA . MET A 1 80 ? -18.061 4.037 -4.786 1.00 86.69 80 MET A CA 1
ATOM 566 C C . MET A 1 80 ? -19.025 3.087 -4.062 1.00 86.69 80 MET A C 1
ATOM 568 O O . MET A 1 80 ? -20.240 3.211 -4.229 1.00 86.69 80 MET A O 1
ATOM 572 N N . THR A 1 81 ? -18.527 2.106 -3.306 1.00 85.69 81 THR A N 1
ATOM 573 C CA . THR A 1 81 ? -19.380 1.099 -2.668 1.00 85.69 81 THR A CA 1
ATOM 574 C C . THR A 1 81 ? -20.090 1.701 -1.448 1.00 85.69 81 THR A C 1
ATOM 576 O O . THR A 1 81 ? -19.434 2.264 -0.571 1.00 85.69 81 THR A O 1
ATOM 579 N N . PRO A 1 82 ? -21.427 1.580 -1.329 1.00 82.19 82 PRO A N 1
ATOM 580 C CA . PRO A 1 82 ? -22.167 2.211 -0.241 1.00 82.19 82 PRO A CA 1
ATOM 581 C C . PRO A 1 82 ? -21.746 1.702 1.143 1.00 82.19 82 PRO A C 1
ATOM 583 O O . PRO A 1 82 ? -21.855 0.511 1.448 1.00 82.19 82 PRO A O 1
ATOM 586 N N . ALA A 1 83 ? -21.346 2.633 2.010 1.00 79.62 83 ALA A N 1
ATOM 587 C CA . ALA A 1 83 ? -20.998 2.353 3.402 1.00 79.62 83 ALA A CA 1
ATOM 588 C C . ALA A 1 83 ? -22.216 2.341 4.351 1.00 79.62 83 ALA A C 1
ATOM 590 O O . ALA A 1 83 ? -22.095 1.904 5.495 1.00 79.62 83 ALA A O 1
ATOM 591 N N . SER A 1 84 ? -23.397 2.786 3.899 1.00 72.81 84 SER A N 1
ATOM 592 C CA . SER A 1 84 ? -24.611 2.830 4.724 1.00 72.81 84 SER A CA 1
ATOM 593 C C . SER A 1 84 ? -25.416 1.528 4.658 1.00 72.81 84 SER A C 1
ATOM 595 O O . SER A 1 84 ? -25.582 0.903 3.609 1.00 72.81 84 SER A O 1
ATOM 597 N N . SER A 1 85 ? -25.962 1.117 5.802 1.00 66.56 85 SER A N 1
ATOM 598 C CA . SER A 1 85 ? -26.857 -0.042 5.911 1.00 66.56 85 SER A CA 1
ATOM 599 C C . SER A 1 85 ? -28.248 0.221 5.313 1.00 66.56 85 SER A C 1
ATOM 601 O O . SER A 1 85 ? -28.968 -0.719 4.964 1.00 66.56 85 SER A O 1
ATOM 603 N N . GLU A 1 86 ? -28.636 1.487 5.153 1.00 63.69 86 GLU A N 1
ATOM 604 C CA . GLU A 1 86 ? -29.940 1.921 4.629 1.00 63.69 86 GLU A CA 1
ATOM 605 C C . GLU A 1 86 ? -30.041 1.894 3.095 1.00 63.69 86 GLU A C 1
ATOM 607 O O . GLU A 1 86 ? -31.102 2.165 2.525 1.00 63.69 86 GLU A O 1
ATOM 612 N N . PHE A 1 87 ? -28.961 1.521 2.406 1.00 63.56 87 PHE A N 1
ATOM 613 C CA . PHE A 1 87 ? -28.918 1.459 0.952 1.00 63.56 87 PHE A CA 1
ATOM 614 C C . PHE A 1 87 ? -30.054 0.589 0.359 1.00 63.56 87 PHE A C 1
ATOM 616 O O . PHE A 1 87 ? -30.226 -0.596 0.684 1.00 63.56 87 PHE A O 1
ATOM 623 N N . GLY A 1 88 ? -30.875 1.206 -0.502 1.00 59.44 88 GLY A N 1
ATOM 624 C CA . GLY A 1 88 ? -32.031 0.578 -1.156 1.00 59.44 88 GLY A CA 1
ATOM 625 C C . GLY A 1 88 ? -33.282 0.374 -0.280 1.00 59.44 88 GLY A C 1
ATOM 626 O O . GLY A 1 88 ? -34.206 -0.302 -0.721 1.00 59.44 88 GLY A O 1
ATOM 627 N N . ARG A 1 89 ? -33.357 0.921 0.949 1.00 59.91 89 ARG A N 1
ATOM 628 C CA . ARG A 1 89 ? -34.496 0.711 1.881 1.00 59.91 89 ARG A CA 1
ATOM 629 C C . ARG A 1 89 ? -35.616 1.760 1.848 1.00 59.91 89 ARG A C 1
ATOM 631 O O . ARG A 1 89 ? -36.496 1.711 2.699 1.00 59.91 89 ARG A O 1
ATOM 638 N N . ARG A 1 90 ? -35.687 2.653 0.854 1.00 56.22 90 ARG A N 1
ATOM 639 C CA . ARG A 1 90 ? -36.707 3.733 0.807 1.00 56.22 90 ARG A CA 1
ATOM 640 C C . ARG A 1 90 ? -38.187 3.282 0.761 1.00 56.22 90 ARG A C 1
ATOM 642 O O . ARG A 1 90 ? -39.057 4.144 0.751 1.00 56.22 90 ARG A O 1
ATOM 649 N N . ARG A 1 91 ? -38.500 1.978 0.734 1.00 52.81 91 ARG A N 1
ATOM 650 C CA . ARG A 1 91 ? -39.879 1.453 0.630 1.00 52.81 91 ARG A CA 1
ATOM 651 C C . ARG A 1 91 ? -40.238 0.269 1.536 1.00 52.81 91 ARG A C 1
ATOM 653 O O . ARG A 1 91 ? -41.371 -0.190 1.462 1.00 52.81 91 ARG A O 1
ATOM 660 N N . ALA A 1 92 ? -39.327 -0.230 2.373 1.00 56.22 92 ALA A N 1
ATOM 661 C CA . ALA A 1 92 ? -39.603 -1.391 3.225 1.00 56.22 92 ALA A CA 1
ATOM 662 C C . ALA A 1 92 ? -39.739 -0.974 4.696 1.00 56.22 92 ALA A C 1
ATOM 664 O O . ALA A 1 92 ? -38.906 -0.224 5.202 1.00 56.22 92 ALA A O 1
ATOM 665 N N . ALA A 1 93 ? -40.800 -1.465 5.344 1.00 57.09 93 ALA A N 1
ATOM 666 C CA . ALA A 1 93 ? -41.155 -1.247 6.746 1.00 57.09 93 ALA A CA 1
ATOM 667 C C . ALA A 1 93 ? -39.970 -1.460 7.719 1.00 57.09 93 ALA A C 1
ATOM 669 O O . ALA A 1 93 ? -39.031 -2.191 7.387 1.00 57.09 93 ALA A O 1
ATOM 670 N N . PRO A 1 94 ? -40.000 -0.855 8.925 1.00 52.34 94 PRO A N 1
ATOM 671 C CA . PRO A 1 94 ? -38.927 -0.987 9.907 1.00 52.34 94 PRO A CA 1
ATOM 672 C C . PRO A 1 94 ? -38.771 -2.448 10.350 1.00 52.34 94 PRO A C 1
ATOM 674 O O . PRO A 1 94 ? -39.523 -2.950 11.179 1.00 52.34 94 PRO A O 1
ATOM 677 N N . ALA A 1 95 ? -37.785 -3.141 9.779 1.00 54.69 95 ALA A N 1
ATOM 678 C CA . ALA A 1 95 ? -37.372 -4.466 10.221 1.00 54.69 95 ALA A CA 1
ATOM 679 C C . ALA A 1 95 ? -36.340 -4.331 11.359 1.00 54.69 95 ALA A C 1
ATOM 681 O O . ALA A 1 95 ? -35.370 -3.574 11.213 1.00 54.69 95 ALA A O 1
ATOM 682 N N . PRO A 1 96 ? -36.499 -5.060 12.477 1.00 57.97 96 PRO A N 1
ATOM 683 C CA . PRO A 1 96 ? -35.571 -5.001 13.592 1.00 57.97 96 PRO A CA 1
ATOM 684 C C . PRO A 1 96 ? -34.371 -5.905 13.297 1.00 57.97 96 PRO A C 1
ATOM 686 O O . PRO A 1 96 ? -34.447 -7.107 13.506 1.00 57.97 96 PRO A O 1
ATOM 689 N N . GLN A 1 97 ? -33.278 -5.336 12.782 1.00 54.16 97 GLN A N 1
ATOM 690 C CA . GLN A 1 97 ? -31.889 -5.783 12.987 1.00 54.16 97 GLN A CA 1
ATOM 691 C C . GLN A 1 97 ? -30.939 -4.948 12.118 1.00 54.16 97 GLN A C 1
ATOM 693 O O . GLN A 1 97 ? -31.239 -4.595 10.973 1.00 54.16 97 GLN A O 1
ATOM 698 N N . ARG A 1 98 ? -29.775 -4.617 12.685 1.00 56.53 98 ARG A N 1
ATOM 699 C CA . ARG A 1 98 ? -28.655 -3.950 12.011 1.00 56.53 98 ARG A CA 1
ATOM 700 C C . ARG A 1 98 ? -28.138 -4.849 10.882 1.00 56.53 98 ARG A C 1
ATOM 702 O O . ARG A 1 98 ? -27.217 -5.621 11.088 1.00 56.53 98 ARG A O 1
ATOM 709 N N . ALA A 1 99 ? -28.758 -4.797 9.706 1.00 65.31 99 ALA A N 1
ATOM 710 C CA . ALA A 1 99 ? -28.197 -5.449 8.527 1.00 65.31 99 ALA A CA 1
ATOM 711 C C . ALA A 1 99 ? -26.927 -4.697 8.105 1.00 65.31 99 ALA A C 1
ATOM 713 O O . ALA A 1 99 ? -26.977 -3.476 7.929 1.00 65.31 99 ALA A O 1
ATOM 714 N N . ASP A 1 100 ? -25.820 -5.420 7.951 1.00 74.12 100 ASP A N 1
ATOM 715 C CA . ASP A 1 100 ? -24.525 -4.858 7.569 1.00 74.12 100 ASP A CA 1
ATOM 716 C C . ASP A 1 100 ? -24.602 -4.106 6.236 1.00 74.12 100 ASP A C 1
ATOM 718 O O . ASP A 1 100 ? -25.360 -4.478 5.326 1.00 74.12 100 ASP A O 1
ATOM 722 N N . SER A 1 101 ? -23.810 -3.039 6.103 1.00 83.31 101 SER A N 1
ATOM 723 C CA . SER A 1 101 ? -23.733 -2.280 4.855 1.00 83.31 101 SER A CA 1
ATOM 724 C C . SER A 1 101 ? -23.175 -3.140 3.713 1.00 83.31 101 SER A C 1
ATOM 726 O O . SER A 1 101 ? -22.456 -4.112 3.959 1.00 83.31 101 SER A O 1
ATOM 728 N N . PRO A 1 102 ? -23.510 -2.827 2.445 1.00 80.69 102 PRO A N 1
ATOM 729 C CA . PRO A 1 102 ? -22.954 -3.534 1.291 1.00 80.69 102 PRO A CA 1
ATOM 730 C C . PRO A 1 102 ? -21.426 -3.635 1.315 1.00 80.69 102 PRO A C 1
ATOM 732 O O . PRO A 1 102 ? -20.897 -4.707 1.038 1.00 80.69 102 PRO A O 1
ATOM 735 N N . LEU A 1 103 ? -20.740 -2.564 1.725 1.00 84.19 103 LEU A N 1
ATOM 736 C CA . LEU A 1 103 ? -19.286 -2.542 1.874 1.00 84.19 103 LEU A CA 1
ATOM 737 C C . LEU A 1 103 ? -18.793 -3.572 2.898 1.00 84.19 103 LEU A C 1
ATOM 739 O O . LEU A 1 103 ? -17.931 -4.381 2.568 1.00 84.19 103 LEU A O 1
ATOM 743 N N . VAL A 1 104 ? -19.376 -3.600 4.102 1.00 85.56 104 VAL A N 1
ATOM 744 C CA . VAL A 1 104 ? -18.962 -4.531 5.170 1.00 85.56 104 VAL A CA 1
ATOM 745 C C . VAL A 1 104 ? -19.179 -5.987 4.751 1.00 85.56 104 VAL A C 1
ATOM 747 O O . VAL A 1 104 ? -18.329 -6.844 4.991 1.00 85.56 104 VAL A O 1
ATOM 750 N N . ARG A 1 105 ? -20.290 -6.285 4.063 1.00 84.44 105 ARG A N 1
ATOM 751 C CA . ARG A 1 105 ? -20.546 -7.640 3.545 1.00 84.44 105 ARG A CA 1
ATOM 752 C C . ARG A 1 105 ? -19.541 -8.049 2.471 1.00 84.44 105 ARG A C 1
ATOM 754 O O . ARG A 1 105 ? -19.090 -9.194 2.471 1.00 84.44 105 ARG A O 1
ATOM 761 N N . LEU A 1 106 ? -19.216 -7.135 1.556 1.00 85.38 106 LEU A N 1
ATOM 762 C CA . LEU A 1 106 ? -18.241 -7.378 0.497 1.00 85.38 106 LEU A CA 1
ATOM 763 C C . LEU A 1 106 ? -16.842 -7.603 1.083 1.00 85.38 106 LEU A C 1
ATOM 765 O O . LEU A 1 106 ? -16.179 -8.567 0.709 1.00 85.38 106 LEU A O 1
ATOM 769 N N . GLU A 1 107 ? -16.427 -6.775 2.042 1.00 89.25 107 GLU A N 1
ATOM 770 C CA . GLU A 1 107 ? -15.159 -6.924 2.762 1.00 89.25 107 GLU A CA 1
ATOM 771 C C . GLU A 1 107 ? -15.061 -8.298 3.434 1.00 89.25 107 GLU A C 1
ATOM 773 O O . GLU A 1 107 ? -14.100 -9.026 3.194 1.00 89.25 107 GLU A O 1
ATOM 778 N N . ALA A 1 108 ? -16.084 -8.706 4.192 1.00 89.25 108 ALA A N 1
ATOM 779 C CA . ALA A 1 108 ? -16.100 -9.999 4.874 1.00 89.25 108 ALA A CA 1
ATOM 780 C C . ALA A 1 108 ? -15.990 -11.194 3.906 1.00 89.25 108 ALA A C 1
ATOM 782 O O . ALA A 1 108 ? -15.370 -12.206 4.235 1.00 89.25 108 ALA A O 1
ATOM 783 N N . ARG A 1 109 ? -16.566 -11.083 2.699 1.00 89.94 109 ARG A N 1
ATOM 784 C CA . ARG A 1 109 ? -16.490 -12.120 1.655 1.00 89.94 109 ARG A CA 1
ATOM 785 C C . ARG A 1 109 ? -15.145 -12.140 0.936 1.00 89.94 109 ARG A C 1
ATOM 787 O O . ARG A 1 109 ? -14.661 -13.219 0.604 1.00 89.94 109 ARG A O 1
ATOM 794 N N . LEU A 1 110 ? -14.546 -10.976 0.689 1.00 90.12 110 LEU A N 1
ATOM 795 C CA . LEU A 1 110 ? -13.264 -10.861 -0.007 1.00 90.12 110 LEU A CA 1
ATOM 796 C C . LEU A 1 110 ? -12.075 -11.164 0.903 1.00 90.12 110 LEU A C 1
ATOM 798 O O . LEU A 1 110 ? -11.108 -11.760 0.437 1.00 90.12 110 LEU A O 1
ATOM 802 N N . HIS A 1 111 ? -12.146 -10.806 2.186 1.00 91.69 111 HIS A N 1
ATOM 803 C CA . HIS A 1 111 ? -11.047 -10.963 3.136 1.00 91.69 111 HIS A CA 1
ATOM 804 C C . HIS A 1 111 ? -10.412 -12.368 3.136 1.00 91.69 111 HIS A C 1
ATOM 806 O O . HIS A 1 111 ? -9.190 -12.440 3.003 1.00 91.69 111 HIS A O 1
ATOM 812 N N . PRO A 1 112 ? -11.153 -13.496 3.218 1.00 95.00 112 PRO A N 1
ATOM 813 C CA . PRO A 1 112 ? -10.530 -14.821 3.185 1.00 95.00 112 PRO A CA 1
ATOM 814 C C . PRO A 1 112 ? -9.847 -15.123 1.843 1.00 95.00 112 PRO A C 1
ATOM 816 O O . PRO A 1 112 ? -8.738 -15.651 1.828 1.00 95.00 112 PRO A O 1
ATOM 819 N N . TRP A 1 113 ? -10.446 -14.743 0.712 1.00 95.25 113 TRP A N 1
ATOM 820 C CA . TRP A 1 113 ? -9.826 -14.932 -0.605 1.00 95.25 113 TRP A CA 1
ATOM 821 C C . TRP A 1 113 ? -8.559 -14.093 -0.764 1.00 95.25 113 TRP A C 1
ATOM 823 O O . TRP A 1 113 ? -7.544 -14.583 -1.258 1.00 95.25 113 TRP A O 1
ATOM 833 N N . VAL A 1 114 ? -8.588 -12.843 -0.303 1.00 93.25 114 VAL A N 1
ATOM 834 C CA . VAL A 1 114 ? -7.427 -11.953 -0.347 1.00 93.25 114 VAL A CA 1
ATOM 835 C C . VAL A 1 114 ? -6.314 -12.488 0.552 1.00 93.25 114 VAL A C 1
ATOM 837 O O . VAL A 1 114 ? -5.187 -12.646 0.090 1.00 93.25 114 VAL A O 1
ATOM 840 N N . ALA A 1 115 ? -6.628 -12.821 1.805 1.00 93.00 115 ALA A N 1
ATOM 841 C CA . ALA A 1 115 ? -5.645 -13.236 2.799 1.00 93.00 115 ALA A CA 1
ATOM 842 C C . ALA A 1 115 ? -5.033 -14.617 2.517 1.00 93.00 115 ALA A C 1
ATOM 844 O O . ALA A 1 115 ? -3.837 -14.798 2.739 1.00 93.00 115 ALA A O 1
ATOM 845 N N . PHE A 1 116 ? -5.819 -15.581 2.022 1.00 95.44 116 PHE A N 1
ATOM 846 C CA . PHE A 1 116 ? -5.371 -16.973 1.873 1.00 95.44 116 PHE A CA 1
ATOM 847 C C . PHE A 1 116 ? -5.048 -17.396 0.438 1.00 95.44 116 PHE A C 1
ATOM 849 O O . PHE A 1 116 ? -4.310 -18.362 0.263 1.00 95.44 116 PHE A O 1
ATOM 856 N N . ALA A 1 117 ? -5.553 -16.700 -0.584 1.00 95.62 117 ALA A N 1
ATOM 857 C CA . ALA A 1 117 ? -5.261 -17.030 -1.981 1.00 95.62 117 ALA A CA 1
ATOM 858 C C . ALA A 1 117 ? -4.466 -15.923 -2.680 1.00 95.62 117 ALA A C 1
ATOM 860 O O . ALA A 1 117 ? -3.342 -16.162 -3.116 1.00 95.62 117 ALA A O 1
ATOM 861 N N . ILE A 1 118 ? -5.011 -14.706 -2.760 1.00 94.19 118 ILE A N 1
ATOM 862 C CA . ILE A 1 118 ? -4.440 -13.639 -3.598 1.00 94.19 118 ILE A CA 1
ATOM 863 C C . ILE A 1 118 ? -3.085 -13.178 -3.058 1.00 94.19 118 ILE A C 1
ATOM 865 O O . ILE A 1 118 ? -2.116 -13.141 -3.812 1.00 94.19 118 ILE A O 1
ATOM 869 N N . MET A 1 119 ? -2.990 -12.858 -1.764 1.00 92.38 119 MET A N 1
ATOM 870 C CA . MET A 1 119 ? -1.750 -12.361 -1.158 1.00 92.38 119 MET A CA 1
ATOM 871 C C . MET A 1 119 ? -0.625 -13.410 -1.173 1.00 92.38 119 MET A C 1
ATOM 873 O O . MET A 1 119 ? 0.475 -13.066 -1.611 1.00 92.38 119 MET A O 1
ATOM 877 N N . PRO A 1 120 ? -0.852 -14.686 -0.788 1.00 93.31 120 PRO A N 1
ATOM 878 C CA . PRO A 1 120 ? 0.171 -15.725 -0.912 1.00 93.31 120 PRO A CA 1
ATOM 879 C C . PRO A 1 120 ? 0.596 -15.990 -2.358 1.00 93.31 120 PRO A C 1
ATOM 881 O O . PRO A 1 120 ? 1.789 -16.117 -2.623 1.00 93.31 120 PRO A O 1
ATOM 884 N N . LEU A 1 121 ? -0.347 -16.022 -3.306 1.00 94.62 121 LEU A N 1
ATOM 885 C CA . LEU A 1 121 ? -0.034 -16.209 -4.724 1.00 94.62 121 LEU A CA 1
ATOM 886 C C . LEU A 1 121 ? 0.788 -15.038 -5.277 1.00 94.62 121 LEU A C 1
ATOM 888 O O . LEU A 1 121 ? 1.793 -15.255 -5.951 1.00 94.62 121 LEU A O 1
ATOM 892 N N . PHE A 1 122 ? 0.398 -13.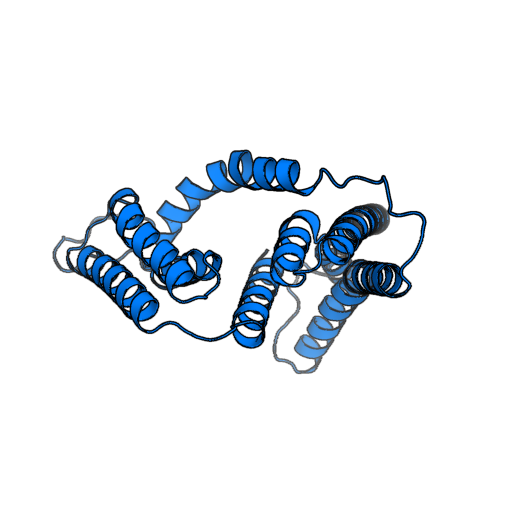803 -4.953 1.00 92.81 122 PHE A N 1
ATOM 893 C CA . PHE A 1 122 ? 1.131 -12.595 -5.327 1.00 92.81 122 PHE A CA 1
ATOM 894 C C . PHE A 1 122 ? 2.556 -12.611 -4.769 1.00 92.81 122 PHE A C 1
ATOM 896 O O . PHE A 1 122 ? 3.513 -12.335 -5.498 1.00 92.81 122 PHE A O 1
ATOM 903 N N . ALA A 1 123 ? 2.692 -12.957 -3.486 1.00 90.19 123 ALA A N 1
ATOM 904 C CA . ALA A 1 123 ? 3.977 -13.081 -2.822 1.00 90.19 123 ALA A CA 1
ATOM 905 C C . ALA A 1 123 ? 4.836 -14.153 -3.498 1.00 90.19 123 ALA A C 1
ATOM 907 O O . ALA A 1 123 ? 5.974 -13.872 -3.842 1.00 90.19 123 ALA A O 1
ATOM 908 N N . MET A 1 124 ? 4.295 -15.341 -3.767 1.00 90.81 124 MET A N 1
ATOM 909 C CA . MET A 1 124 ? 5.021 -16.424 -4.435 1.00 90.81 124 MET A CA 1
ATOM 910 C C . MET A 1 124 ? 5.475 -16.036 -5.849 1.00 90.81 124 MET A C 1
ATOM 912 O O . MET A 1 124 ? 6.626 -16.274 -6.208 1.00 90.81 124 MET A O 1
ATOM 916 N N . ALA A 1 125 ? 4.611 -15.377 -6.626 1.00 90.56 125 ALA A N 1
ATOM 917 C CA . ALA A 1 125 ? 4.926 -14.932 -7.982 1.00 90.56 125 ALA A CA 1
ATOM 918 C C . ALA A 1 125 ? 6.008 -13.838 -8.026 1.00 90.56 125 ALA A C 1
ATOM 920 O O . ALA A 1 125 ? 6.753 -13.748 -8.998 1.00 90.56 125 ALA A O 1
ATOM 921 N N . ASN A 1 126 ? 6.107 -13.000 -6.986 1.00 88.81 126 ASN A N 1
ATOM 922 C CA . ASN A 1 126 ? 7.043 -11.873 -6.958 1.00 88.81 126 ASN A CA 1
ATOM 923 C C . ASN A 1 126 ? 8.273 -12.067 -6.060 1.00 88.81 126 ASN A C 1
ATOM 925 O O . ASN A 1 126 ? 9.247 -11.335 -6.227 1.00 88.81 126 ASN A O 1
ATOM 929 N N . ALA A 1 127 ? 8.251 -13.009 -5.116 1.00 79.31 127 ALA A N 1
ATOM 930 C CA . ALA A 1 127 ? 9.364 -13.272 -4.202 1.00 79.31 127 ALA A CA 1
ATOM 931 C C . ALA A 1 127 ? 10.487 -14.093 -4.854 1.00 79.31 127 ALA A C 1
ATOM 933 O O . ALA A 1 127 ? 11.608 -14.091 -4.350 1.00 79.31 127 ALA A O 1
ATOM 934 N N . GLY A 1 128 ? 10.211 -14.766 -5.978 1.00 74.81 128 GLY A N 1
ATOM 935 C CA . GLY A 1 128 ? 11.197 -15.496 -6.778 1.00 74.81 128 GLY A CA 1
ATOM 936 C C . GLY A 1 128 ? 12.156 -14.566 -7.526 1.00 74.81 128 GLY A C 1
ATOM 937 O O . GLY A 1 128 ? 12.108 -14.474 -8.750 1.00 74.81 128 GLY A O 1
ATOM 938 N N . VAL A 1 129 ? 13.018 -13.849 -6.804 1.00 76.50 129 VAL A N 1
ATOM 939 C CA . VAL A 1 129 ? 14.075 -13.018 -7.395 1.00 76.50 129 VAL A CA 1
ATOM 940 C C . VAL A 1 129 ? 15.309 -13.863 -7.702 1.00 76.50 129 VAL A C 1
ATOM 942 O O . VAL A 1 129 ? 15.886 -14.495 -6.818 1.00 76.50 129 VAL A O 1
ATOM 945 N N . SER A 1 130 ? 15.736 -13.851 -8.966 1.00 74.12 130 SER A N 1
ATOM 946 C CA . SER A 1 130 ? 16.968 -14.517 -9.393 1.00 74.12 130 SER A CA 1
ATOM 947 C C . SER A 1 130 ? 18.187 -13.744 -8.887 1.00 74.12 130 SER A C 1
ATOM 949 O O . SER A 1 130 ? 18.378 -12.580 -9.226 1.00 74.12 130 SER A O 1
ATOM 951 N N . LEU A 1 131 ? 19.023 -14.400 -8.080 1.00 69.31 131 LEU A N 1
ATOM 952 C CA . LEU A 1 131 ? 20.268 -13.830 -7.540 1.00 69.31 131 LEU A CA 1
ATOM 953 C C . LEU A 1 131 ? 21.407 -13.803 -8.574 1.00 69.31 131 LEU A C 1
ATOM 955 O O . LEU A 1 131 ? 22.436 -13.154 -8.376 1.00 69.31 131 LEU A O 1
ATOM 959 N N . THR A 1 132 ? 21.228 -14.509 -9.689 1.00 63.75 132 THR A N 1
ATOM 960 C CA . THR A 1 132 ? 22.179 -14.581 -10.797 1.00 63.75 132 THR A CA 1
ATOM 961 C C . THR A 1 132 ? 22.250 -13.228 -11.508 1.00 63.75 132 THR A C 1
ATOM 963 O O . THR A 1 132 ? 21.326 -12.855 -12.225 1.00 63.75 132 THR A O 1
ATOM 966 N N . GLY A 1 133 ? 23.340 -12.485 -11.292 1.00 57.75 133 GLY A N 1
ATOM 967 C CA . GLY A 1 133 ? 23.576 -11.160 -11.888 1.00 57.75 133 GLY A CA 1
ATOM 968 C C . GLY A 1 133 ? 23.545 -9.985 -10.903 1.00 57.75 133 GLY A C 1
ATOM 969 O O . GLY A 1 133 ? 23.847 -8.863 -11.299 1.00 57.75 133 GLY A O 1
ATOM 970 N N . VAL A 1 134 ? 23.250 -10.220 -9.617 1.00 58.50 134 VAL A N 1
ATOM 971 C CA . VAL A 1 134 ? 23.281 -9.171 -8.572 1.00 58.50 134 VAL A CA 1
ATOM 972 C C . VAL A 1 134 ? 24.719 -8.738 -8.237 1.00 58.50 134 VAL A C 1
ATOM 974 O O . VAL A 1 134 ? 24.946 -7.656 -7.705 1.00 58.50 134 VAL A O 1
ATOM 977 N N . THR A 1 135 ? 25.715 -9.559 -8.576 1.00 55.16 135 THR A N 1
ATOM 978 C CA . THR A 1 135 ? 27.096 -9.416 -8.100 1.00 55.16 135 THR A CA 1
ATOM 979 C C . THR A 1 135 ? 27.985 -8.489 -8.927 1.00 55.16 135 THR A C 1
ATOM 981 O O . THR A 1 135 ? 29.129 -8.266 -8.534 1.00 55.16 135 THR A O 1
ATOM 984 N N . SER A 1 136 ? 27.544 -7.929 -10.060 1.00 51.38 136 SER A N 1
ATOM 985 C CA . SER A 1 136 ? 28.454 -7.126 -10.895 1.00 51.38 136 SER A CA 1
ATOM 986 C C . SER A 1 136 ? 27.727 -6.111 -11.788 1.00 51.38 136 SER A C 1
ATOM 988 O O . SER A 1 136 ? 27.233 -6.474 -12.850 1.00 51.38 136 SER A O 1
ATOM 990 N N . GLY A 1 137 ? 27.730 -4.820 -11.418 1.00 58.91 137 GLY A N 1
ATOM 991 C CA . GLY A 1 137 ? 27.866 -3.785 -12.458 1.00 58.91 137 GLY A CA 1
ATOM 992 C C . GLY A 1 137 ? 26.945 -2.559 -12.512 1.00 58.91 137 GLY A C 1
ATOM 993 O O . GLY A 1 137 ? 26.965 -1.899 -13.545 1.00 58.91 137 GLY A O 1
ATOM 994 N N . ALA A 1 138 ? 26.186 -2.164 -11.483 1.00 66.25 138 ALA A N 1
ATOM 995 C CA . ALA A 1 138 ? 25.530 -0.845 -11.527 1.00 66.25 138 ALA A CA 1
ATOM 996 C C . ALA A 1 138 ? 25.459 -0.164 -10.155 1.00 66.25 138 ALA A C 1
ATOM 998 O O . ALA A 1 138 ? 24.711 -0.588 -9.275 1.00 66.25 138 ALA A O 1
ATOM 999 N N . ALA A 1 139 ? 26.190 0.945 -9.997 1.00 80.00 139 ALA A N 1
ATOM 1000 C CA . ALA A 1 139 ? 26.092 1.826 -8.828 1.00 80.00 139 ALA A CA 1
ATOM 1001 C C . ALA A 1 139 ? 24.637 2.258 -8.551 1.00 80.00 139 ALA A C 1
ATOM 1003 O O . ALA A 1 139 ? 24.235 2.375 -7.396 1.00 80.00 139 ALA A O 1
ATOM 1004 N N . ALA A 1 140 ? 23.827 2.404 -9.607 1.00 82.69 140 ALA A N 1
ATOM 1005 C CA . ALA A 1 140 ? 22.405 2.726 -9.519 1.00 82.69 140 ALA A CA 1
ATOM 1006 C C . ALA A 1 140 ? 21.583 1.649 -8.785 1.00 82.69 140 ALA A C 1
ATOM 1008 O O . ALA A 1 140 ? 20.826 1.981 -7.877 1.00 82.69 140 ALA A O 1
ATOM 1009 N N . SER A 1 141 ? 21.764 0.362 -9.105 1.00 84.50 141 SER A N 1
ATOM 1010 C CA . SER A 1 141 ? 21.057 -0.736 -8.424 1.00 84.50 141 SER A CA 1
ATOM 1011 C C . SER A 1 141 ? 21.409 -0.799 -6.937 1.00 84.50 141 SER A C 1
ATOM 1013 O O . SER A 1 141 ? 20.539 -1.017 -6.095 1.00 84.50 141 SER A O 1
ATOM 1015 N N . HIS A 1 142 ? 22.680 -0.552 -6.608 1.00 87.06 142 HIS A N 1
ATOM 1016 C CA . HIS A 1 142 ? 23.139 -0.482 -5.224 1.00 87.06 142 HIS A CA 1
ATOM 1017 C C . HIS A 1 142 ? 22.528 0.712 -4.479 1.00 87.06 142 HIS A C 1
ATOM 1019 O O . HIS A 1 142 ? 22.068 0.556 -3.348 1.00 87.06 142 HIS A O 1
ATOM 1025 N N . ALA A 1 143 ? 22.474 1.884 -5.118 1.00 90.56 143 ALA A N 1
ATOM 1026 C CA . ALA A 1 143 ? 21.866 3.084 -4.551 1.00 90.56 143 ALA A CA 1
ATOM 1027 C C . ALA A 1 143 ? 20.362 2.899 -4.288 1.00 90.56 143 ALA A C 1
ATOM 1029 O O . ALA A 1 143 ? 19.892 3.224 -3.199 1.00 90.56 143 ALA A O 1
ATOM 1030 N N . VAL A 1 144 ? 19.624 2.308 -5.238 1.00 91.44 144 VAL A N 1
ATOM 1031 C CA . VAL A 1 144 ? 18.200 1.967 -5.066 1.00 91.44 144 VAL A CA 1
ATOM 1032 C C . VAL A 1 144 ? 18.016 1.001 -3.898 1.00 91.44 144 VAL A C 1
ATOM 1034 O O . VAL A 1 144 ? 17.166 1.231 -3.039 1.00 91.44 144 VAL A O 1
ATOM 1037 N N . GLY A 1 145 ? 18.842 -0.046 -3.818 1.00 92.19 145 GLY A N 1
ATOM 1038 C CA . GLY A 1 145 ? 18.758 -1.023 -2.738 1.00 92.19 145 GLY A CA 1
ATOM 1039 C C . GLY A 1 145 ? 18.987 -0.409 -1.355 1.00 92.19 145 GLY A C 1
ATOM 1040 O O . GLY A 1 145 ? 18.176 -0.603 -0.450 1.00 92.19 145 GLY A O 1
ATOM 1041 N N . VAL A 1 146 ? 20.047 0.390 -1.198 1.00 93.19 146 VAL A N 1
ATOM 1042 C CA . VAL A 1 146 ? 20.337 1.097 0.062 1.00 93.19 146 VAL A CA 1
ATOM 1043 C C . VAL A 1 146 ? 19.224 2.086 0.407 1.00 93.19 146 VAL A C 1
ATOM 1045 O O . VAL A 1 146 ? 18.797 2.134 1.559 1.00 93.19 146 VAL A O 1
ATOM 1048 N N . GLY A 1 147 ? 18.713 2.828 -0.580 1.00 94.81 147 GLY A N 1
ATOM 1049 C CA . GLY A 1 147 ? 17.612 3.771 -0.393 1.00 94.81 147 GLY A CA 1
ATOM 1050 C C . GLY A 1 147 ? 16.340 3.095 0.121 1.00 94.81 147 GLY A C 1
ATOM 1051 O O . GLY A 1 147 ? 15.739 3.571 1.082 1.00 94.81 147 GLY A O 1
ATOM 1052 N N . ILE A 1 148 ? 15.967 1.947 -0.452 1.00 95.44 148 ILE A N 1
ATOM 1053 C CA . ILE A 1 148 ? 14.797 1.171 -0.019 1.00 95.44 148 ILE A CA 1
ATOM 1054 C C . ILE A 1 148 ? 14.993 0.619 1.395 1.00 95.44 148 ILE A C 1
ATOM 1056 O O . ILE A 1 148 ? 14.094 0.748 2.227 1.00 95.44 148 ILE A O 1
ATOM 1060 N N . VAL A 1 149 ? 16.161 0.038 1.697 1.00 95.88 149 VAL A N 1
ATOM 1061 C CA . VAL A 1 149 ? 16.448 -0.489 3.041 1.00 95.88 149 VAL A CA 1
ATOM 1062 C C . VAL A 1 149 ? 16.411 0.628 4.079 1.00 95.88 149 VAL A C 1
ATOM 1064 O O . VAL A 1 149 ? 15.718 0.496 5.085 1.00 95.88 149 VAL A O 1
ATOM 1067 N N . ALA A 1 150 ? 17.092 1.749 3.834 1.00 96.31 150 ALA A N 1
ATOM 1068 C CA . ALA A 1 150 ? 17.080 2.890 4.743 1.00 96.31 150 ALA A CA 1
ATOM 1069 C C . ALA A 1 150 ? 15.667 3.478 4.898 1.00 96.31 150 ALA A C 1
ATOM 1071 O O . ALA A 1 150 ? 15.232 3.757 6.015 1.00 96.31 150 ALA A O 1
ATOM 1072 N N . GLY A 1 151 ? 14.919 3.612 3.802 1.00 94.94 151 GLY A N 1
ATOM 1073 C CA . GLY A 1 151 ? 13.556 4.140 3.807 1.00 94.94 151 GLY A CA 1
ATOM 1074 C C . GLY A 1 151 ? 12.578 3.277 4.607 1.00 94.94 151 GLY A C 1
ATOM 1075 O O . GLY A 1 151 ? 11.809 3.804 5.407 1.00 94.94 151 GLY A O 1
ATOM 1076 N N . LEU A 1 152 ? 12.628 1.954 4.452 1.00 94.38 152 LEU A N 1
ATOM 1077 C CA . LEU A 1 152 ? 11.732 1.040 5.165 1.00 94.38 152 LEU A CA 1
ATOM 1078 C C . LEU A 1 152 ? 12.158 0.800 6.619 1.00 94.38 152 LEU A C 1
ATOM 1080 O O . LEU A 1 152 ? 11.309 0.804 7.506 1.00 94.38 152 LEU A O 1
ATOM 1084 N N . VAL A 1 153 ? 13.455 0.612 6.880 1.00 95.81 153 VAL A N 1
ATOM 1085 C CA . VAL A 1 153 ? 13.959 0.250 8.217 1.00 95.81 153 VAL A CA 1
ATOM 1086 C C . VAL A 1 153 ? 14.115 1.467 9.127 1.00 95.81 153 VAL A C 1
ATOM 1088 O O . VAL A 1 153 ? 13.892 1.353 10.328 1.00 95.81 153 VAL A O 1
ATOM 1091 N N . LEU A 1 154 ? 14.486 2.632 8.588 1.00 95.31 154 LEU A N 1
ATOM 1092 C CA . LEU A 1 154 ? 14.676 3.861 9.371 1.00 95.31 154 LEU A CA 1
ATOM 1093 C C . LEU A 1 154 ? 13.600 4.899 9.059 1.00 95.31 154 LEU A C 1
ATOM 1095 O O . LEU A 1 154 ? 13.005 5.458 9.979 1.00 95.31 154 LEU A O 1
ATOM 1099 N N . GLY A 1 155 ? 13.321 5.132 7.777 1.00 95.44 155 GLY A N 1
ATOM 1100 C CA . GLY A 1 155 ? 12.386 6.163 7.329 1.00 95.44 155 GLY A CA 1
ATOM 1101 C C . GLY A 1 155 ? 10.970 5.961 7.865 1.00 95.44 155 GLY A C 1
ATOM 1102 O O . GLY A 1 155 ? 10.442 6.864 8.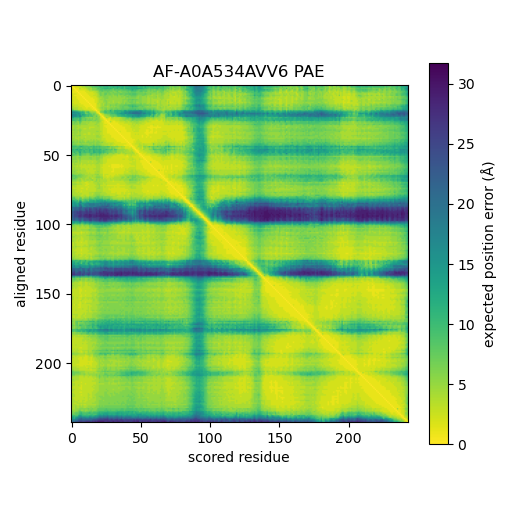511 1.00 95.44 155 GLY A O 1
ATOM 1103 N N . LYS A 1 156 ? 10.366 4.780 7.670 1.00 93.25 156 LYS A N 1
ATOM 1104 C CA . LYS A 1 156 ? 9.003 4.497 8.156 1.00 93.25 156 LYS A CA 1
ATOM 1105 C C . LYS A 1 156 ? 8.884 4.596 9.683 1.00 93.25 156 LYS A C 1
ATOM 1107 O O . LYS A 1 156 ? 8.018 5.343 10.140 1.00 93.25 156 LYS A O 1
ATOM 1112 N N . PRO A 1 157 ? 9.735 3.949 10.501 1.00 94.19 157 PRO A N 1
ATOM 1113 C CA . PRO A 1 157 ? 9.612 4.058 11.953 1.00 94.19 157 PRO A CA 1
ATOM 1114 C C . PRO A 1 157 ? 9.794 5.489 12.461 1.00 94.19 157 PRO A C 1
ATOM 1116 O O . PRO A 1 157 ? 8.988 5.957 13.267 1.00 94.19 157 PRO A O 1
ATOM 1119 N N . LEU A 1 158 ? 10.811 6.203 11.964 1.00 95.62 158 LEU A N 1
ATOM 1120 C CA . LEU A 1 158 ? 11.053 7.592 12.351 1.00 95.62 158 LEU A CA 1
ATOM 1121 C C . LEU A 1 158 ? 9.915 8.502 11.892 1.00 95.62 158 LEU A C 1
ATOM 1123 O O . LEU A 1 158 ? 9.424 9.294 12.689 1.00 95.62 158 LEU A O 1
ATOM 1127 N N . GLY A 1 159 ? 9.452 8.362 10.651 1.00 94.12 159 GLY A N 1
ATOM 1128 C CA . GLY A 1 159 ? 8.352 9.149 10.101 1.00 94.12 159 GLY A CA 1
ATOM 1129 C C . GLY A 1 159 ? 7.064 8.972 10.900 1.00 94.12 159 GLY A C 1
ATOM 1130 O O . GLY A 1 159 ? 6.457 9.960 11.304 1.00 94.12 159 GLY A O 1
ATOM 1131 N N . ILE A 1 160 ? 6.694 7.727 11.213 1.00 92.88 160 ILE A N 1
ATOM 1132 C CA . ILE A 1 160 ? 5.490 7.420 11.993 1.00 92.88 160 ILE A CA 1
ATOM 1133 C C . ILE A 1 160 ? 5.586 8.027 13.395 1.00 92.88 160 ILE A C 1
ATOM 1135 O O . ILE A 1 160 ? 4.656 8.705 13.838 1.00 92.88 160 ILE A O 1
ATOM 1139 N N . VAL A 1 161 ? 6.704 7.824 14.100 1.00 93.75 161 VAL A N 1
ATOM 1140 C CA . VAL A 1 161 ? 6.875 8.344 15.465 1.00 93.75 161 VAL A CA 1
ATOM 1141 C C . VAL A 1 161 ? 6.915 9.871 15.467 1.00 93.75 161 VAL A C 1
ATOM 1143 O O . VAL A 1 161 ? 6.204 10.489 16.256 1.00 93.75 161 VAL A O 1
ATOM 1146 N N . LEU A 1 162 ? 7.692 10.494 14.579 1.00 95.00 162 LEU A N 1
ATOM 1147 C CA . LEU A 1 162 ? 7.830 11.950 14.514 1.00 95.00 162 LEU A CA 1
ATOM 1148 C C . LEU A 1 162 ? 6.522 12.633 14.119 1.00 95.00 162 LEU A C 1
ATOM 1150 O O . LEU A 1 162 ? 6.139 13.603 14.770 1.00 95.00 162 LEU A O 1
ATOM 1154 N N . ALA A 1 163 ? 5.809 12.113 13.116 1.00 93.31 163 ALA A N 1
ATOM 1155 C CA . ALA A 1 163 ? 4.502 12.639 12.726 1.00 93.31 163 ALA A CA 1
ATOM 1156 C C . ALA A 1 163 ? 3.502 12.546 13.885 1.00 93.31 163 ALA A C 1
ATOM 1158 O O . ALA A 1 163 ? 2.759 13.490 14.144 1.00 93.31 163 ALA A O 1
ATOM 1159 N N . SER A 1 164 ? 3.542 11.449 14.642 1.00 92.31 164 SER A N 1
ATOM 1160 C CA . SER A 1 164 ? 2.675 11.257 15.807 1.00 92.31 164 SER A CA 1
ATOM 1161 C C . SER A 1 164 ? 3.026 12.203 16.955 1.00 92.31 164 SER A C 1
ATOM 1163 O O . SER A 1 164 ? 2.139 12.814 17.545 1.00 92.31 164 SER A O 1
ATOM 1165 N N . VAL A 1 165 ? 4.319 12.392 17.246 1.00 93.62 165 VAL A N 1
ATOM 1166 C CA . VAL A 1 165 ? 4.788 13.391 18.222 1.00 93.62 165 VAL A CA 1
ATOM 1167 C C . VAL A 1 165 ? 4.356 14.795 17.804 1.00 93.62 165 VAL A C 1
ATOM 1169 O O . VAL A 1 165 ? 3.856 15.547 18.639 1.00 93.62 165 VAL A O 1
ATOM 1172 N N . ALA A 1 166 ? 4.524 15.152 16.531 1.00 95.06 166 ALA A N 1
ATOM 1173 C CA . ALA A 1 166 ? 4.131 16.451 16.005 1.00 95.06 166 ALA A CA 1
ATOM 1174 C C . ALA A 1 166 ? 2.617 16.671 16.126 1.00 95.06 166 ALA A C 1
ATOM 1176 O O . ALA A 1 166 ? 2.198 17.693 16.661 1.00 95.06 166 ALA A O 1
ATOM 1177 N N . ALA A 1 167 ? 1.798 15.698 15.722 1.00 94.25 167 ALA A N 1
ATOM 1178 C CA . ALA A 1 167 ? 0.342 15.794 15.795 1.00 94.25 167 ALA A CA 1
ATOM 1179 C C . ALA A 1 167 ? -0.166 15.956 17.240 1.00 94.25 167 ALA A C 1
ATOM 1181 O O . ALA A 1 167 ? -1.041 16.786 17.499 1.00 94.25 167 ALA A O 1
ATOM 1182 N N . VAL A 1 168 ? 0.442 15.243 18.197 1.00 93.56 168 VAL A N 1
ATOM 1183 C CA . VAL A 1 168 ? 0.140 15.393 19.631 1.00 93.56 168 VAL A CA 1
ATOM 1184 C C . VAL A 1 168 ? 0.587 16.762 20.153 1.00 93.56 168 VAL A C 1
ATOM 1186 O O . VAL A 1 168 ? -0.171 17.433 20.851 1.00 93.56 168 VAL A O 1
ATOM 1189 N N . ARG A 1 169 ? 1.791 17.231 19.791 1.00 92.38 169 ARG A N 1
ATOM 1190 C CA . ARG A 1 169 ? 2.299 18.552 20.213 1.00 92.38 169 ARG A CA 1
ATOM 1191 C C . ARG A 1 169 ? 1.481 19.712 19.648 1.00 92.38 169 ARG A C 1
ATOM 1193 O O . ARG A 1 169 ? 1.301 20.713 20.334 1.00 92.38 169 ARG A O 1
ATOM 1200 N N . LEU A 1 170 ? 0.961 19.562 18.433 1.00 96.25 170 LEU A N 1
ATOM 1201 C CA . LEU A 1 170 ? 0.079 20.529 17.780 1.00 96.25 170 LEU A CA 1
ATOM 1202 C C . LEU A 1 170 ? -1.374 20.449 18.275 1.00 96.25 170 LEU A C 1
ATOM 1204 O O . LEU A 1 170 ? -2.217 21.193 17.785 1.00 96.25 170 LEU A O 1
ATOM 1208 N N . LYS A 1 171 ? -1.676 19.570 19.245 1.00 92.38 171 LYS A N 1
ATOM 1209 C CA . LYS A 1 171 ? -3.024 19.340 19.793 1.00 92.38 171 LYS A CA 1
ATOM 1210 C C . LYS A 1 171 ? -4.061 18.941 18.731 1.00 92.38 171 LYS A C 1
ATOM 1212 O O . LYS A 1 171 ? -5.254 19.146 18.935 1.00 92.38 171 LYS A O 1
ATOM 1217 N N . LEU A 1 172 ? -3.617 18.351 17.617 1.00 93.44 172 LEU A N 1
ATOM 1218 C CA . LEU A 1 172 ? -4.496 17.828 16.563 1.00 93.44 172 LEU A CA 1
ATOM 1219 C C . LEU A 1 172 ? -5.119 16.483 16.961 1.00 93.44 172 LEU A C 1
ATOM 1221 O O . LEU A 1 172 ? -6.199 16.134 16.496 1.00 93.44 172 LEU A O 1
ATOM 1225 N N . CYS A 1 173 ? -4.436 15.725 17.820 1.00 88.88 173 CYS A N 1
ATOM 1226 C CA . CYS A 1 173 ? -4.896 14.444 18.342 1.00 88.88 173 CYS A CA 1
ATOM 1227 C C . CYS A 1 173 ? -4.303 14.163 19.729 1.00 88.88 173 CYS A C 1
ATOM 1229 O O . CYS A 1 173 ? -3.340 14.805 20.151 1.00 88.88 173 CYS A O 1
ATOM 1231 N N . GLN A 1 174 ? -4.855 13.168 20.423 1.00 87.69 174 GLN A N 1
ATOM 1232 C CA . GLN A 1 174 ? -4.348 12.676 21.705 1.00 87.69 174 GLN A CA 1
ATOM 1233 C C . GLN A 1 174 ? -3.924 11.212 21.567 1.00 87.69 174 GLN A C 1
ATOM 1235 O O . GLN A 1 174 ? -4.506 10.463 20.781 1.00 87.69 174 GLN A O 1
ATOM 1240 N N . LEU A 1 175 ? -2.884 10.819 22.305 1.00 87.00 175 LEU A N 1
ATOM 1241 C CA . LEU A 1 175 ? -2.465 9.422 22.372 1.00 87.00 175 LEU A CA 1
ATOM 1242 C C . LEU A 1 175 ? -3.517 8.633 23.179 1.00 87.00 175 LEU A C 1
ATOM 1244 O O . LEU A 1 175 ? -3.923 9.129 24.229 1.00 87.00 175 LEU A O 1
ATOM 1248 N N . PRO A 1 176 ? -3.968 7.449 22.720 1.00 86.44 176 PRO A N 1
ATOM 1249 C CA . PRO A 1 176 ? -4.934 6.640 23.464 1.00 86.44 176 PRO A CA 1
ATOM 1250 C C . PRO A 1 176 ? -4.423 6.271 24.863 1.00 86.44 176 PRO A C 1
ATOM 1252 O O . PRO A 1 176 ? -3.225 6.052 25.032 1.00 86.44 176 PRO A O 1
ATOM 1255 N N . GLU A 1 177 ? -5.332 6.150 25.834 1.00 80.25 177 GLU A N 1
ATOM 1256 C CA . GLU A 1 177 ? -5.000 5.954 27.259 1.00 80.25 177 GLU A CA 1
ATOM 1257 C C . GLU A 1 177 ? -4.147 4.697 27.522 1.00 80.25 177 GLU A C 1
ATOM 1259 O O . GLU A 1 177 ? -3.262 4.714 28.377 1.00 80.25 177 GLU A O 1
ATOM 1264 N N . ASP A 1 178 ? -4.321 3.648 26.713 1.00 84.25 178 ASP A N 1
ATOM 1265 C CA . ASP A 1 178 ? -3.601 2.373 26.847 1.00 84.25 178 ASP A CA 1
ATOM 1266 C C . ASP A 1 178 ? -2.287 2.298 26.046 1.00 84.25 178 ASP A C 1
ATOM 1268 O O . ASP A 1 178 ? -1.613 1.261 26.039 1.00 84.25 178 ASP A O 1
ATOM 1272 N N . VAL A 1 179 ? -1.913 3.369 25.332 1.00 87.31 179 VAL A N 1
ATOM 1273 C CA . VAL A 1 179 ? -0.757 3.376 24.425 1.00 87.31 179 VAL A CA 1
ATOM 1274 C C . VAL A 1 179 ? 0.342 4.291 24.949 1.00 87.31 179 VAL A C 1
ATOM 1276 O O . VAL A 1 179 ? 0.176 5.493 25.110 1.00 87.31 179 VAL A O 1
ATOM 1279 N N . ARG A 1 180 ? 1.532 3.725 25.148 1.00 90.50 180 ARG A N 1
ATOM 1280 C CA . ARG A 1 180 ? 2.749 4.444 25.544 1.00 90.50 180 ARG A CA 1
ATOM 1281 C C . ARG A 1 180 ? 3.663 4.668 24.339 1.00 90.50 180 ARG A C 1
ATOM 1283 O O . ARG A 1 180 ? 3.672 3.886 23.390 1.00 90.50 180 ARG A O 1
ATOM 1290 N N . TRP A 1 181 ? 4.529 5.679 24.408 1.00 91.19 181 TRP A N 1
ATOM 1291 C CA . TRP A 1 181 ? 5.515 5.980 23.354 1.00 91.19 181 TRP A CA 1
ATOM 1292 C C . TRP A 1 181 ? 6.366 4.780 22.891 1.00 91.19 181 TRP A C 1
ATOM 1294 O O . TRP A 1 181 ? 6.576 4.644 21.686 1.00 91.19 181 TRP A O 1
ATOM 1304 N N . PRO A 1 182 ? 6.804 3.859 23.770 1.00 90.88 182 PRO A N 1
ATOM 1305 C CA . PRO A 1 182 ? 7.498 2.645 23.340 1.00 90.88 182 PRO A CA 1
ATOM 1306 C C . PRO A 1 182 ? 6.640 1.695 22.481 1.00 90.88 182 PRO A C 1
ATOM 1308 O O . PRO A 1 182 ? 7.155 1.062 21.559 1.00 90.88 182 PRO A O 1
ATOM 1311 N N . GLN A 1 183 ? 5.325 1.621 22.712 1.00 90.75 183 GLN A N 1
ATOM 1312 C CA . GLN A 1 183 ? 4.409 0.868 21.845 1.00 90.75 183 GLN A CA 1
ATOM 1313 C C . GLN A 1 183 ? 4.203 1.589 20.509 1.00 90.75 183 GLN A C 1
ATOM 1315 O O . GLN A 1 183 ? 4.108 0.932 19.476 1.00 90.75 183 GLN A O 1
ATOM 1320 N N . MET A 1 184 ? 4.227 2.925 20.505 1.00 91.38 184 MET A N 1
ATOM 1321 C CA . MET A 1 184 ? 4.190 3.706 19.267 1.00 91.38 184 MET A CA 1
ATOM 1322 C C . MET A 1 184 ? 5.449 3.497 18.415 1.00 91.38 184 MET A C 1
ATOM 1324 O O . MET A 1 184 ? 5.359 3.324 17.203 1.00 91.38 184 MET A O 1
ATOM 1328 N N . ALA A 1 185 ? 6.624 3.432 19.046 1.00 92.25 185 ALA A N 1
ATOM 1329 C CA . ALA A 1 185 ? 7.874 3.093 18.366 1.00 92.25 185 ALA A CA 1
ATOM 1330 C C . ALA A 1 185 ? 7.859 1.661 17.806 1.00 92.25 185 ALA A C 1
ATOM 1332 O O . ALA A 1 185 ? 8.296 1.434 16.679 1.00 92.25 185 ALA A O 1
ATOM 1333 N N . LEU A 1 186 ? 7.299 0.703 18.556 1.00 93.25 186 LEU A N 1
ATOM 1334 C CA . LEU A 1 186 ? 7.092 -0.661 18.067 1.00 93.25 186 LEU A CA 1
ATOM 1335 C C . LEU A 1 186 ? 6.146 -0.688 16.857 1.00 93.25 186 LEU A C 1
ATOM 1337 O O . LEU A 1 186 ? 6.435 -1.373 15.881 1.00 93.25 186 LEU A O 1
ATOM 1341 N N . LEU A 1 187 ? 5.055 0.084 16.891 1.00 91.56 187 LEU A N 1
ATOM 1342 C CA . LEU A 1 187 ? 4.135 0.222 15.761 1.00 91.56 187 LEU A CA 1
ATOM 1343 C C . LEU A 1 187 ? 4.836 0.820 14.532 1.00 91.56 187 LEU A C 1
ATOM 1345 O O . LEU A 1 187 ? 4.604 0.357 13.419 1.00 91.56 187 LEU A O 1
ATOM 1349 N N . GLY A 1 188 ? 5.731 1.791 14.735 1.00 92.25 188 GLY A N 1
ATOM 1350 C CA . GLY A 1 188 ? 6.588 2.337 13.684 1.00 92.25 188 GLY A CA 1
ATOM 1351 C C . GLY A 1 188 ? 7.490 1.276 13.044 1.00 92.25 188 GLY A C 1
ATOM 1352 O O . GLY A 1 188 ? 7.521 1.169 11.821 1.00 92.25 188 GLY A O 1
ATOM 1353 N N . LEU A 1 189 ? 8.171 0.454 13.855 1.00 93.50 189 LEU A N 1
ATOM 1354 C CA . LEU A 1 189 ? 9.011 -0.661 13.383 1.00 93.50 189 LEU A CA 1
ATOM 1355 C C . LEU A 1 189 ? 8.207 -1.703 12.598 1.00 93.50 189 LEU A C 1
ATOM 1357 O O . LEU A 1 189 ? 8.637 -2.129 11.528 1.00 93.50 189 LEU A O 1
ATOM 1361 N N . LEU A 1 190 ? 7.020 -2.071 13.090 1.00 93.25 190 LEU A N 1
ATOM 1362 C CA . LEU A 1 190 ? 6.099 -2.956 12.373 1.00 93.25 190 LEU A CA 1
ATOM 1363 C C . LEU A 1 190 ? 5.626 -2.334 11.052 1.00 93.25 190 LEU A C 1
ATOM 1365 O O . LEU A 1 190 ? 5.478 -3.046 10.063 1.00 93.25 190 LEU A O 1
ATOM 1369 N N . GLY A 1 191 ? 5.450 -1.011 11.008 1.00 90.56 191 GLY A N 1
ATOM 1370 C CA . GLY A 1 191 ? 5.143 -0.269 9.785 1.00 90.56 191 GLY A CA 1
ATOM 1371 C C . GLY A 1 191 ? 6.246 -0.336 8.723 1.00 90.56 191 GLY A C 1
ATOM 1372 O O . GLY A 1 191 ? 5.951 -0.188 7.540 1.00 90.56 191 GLY A O 1
ATOM 1373 N N . GLY A 1 192 ? 7.495 -0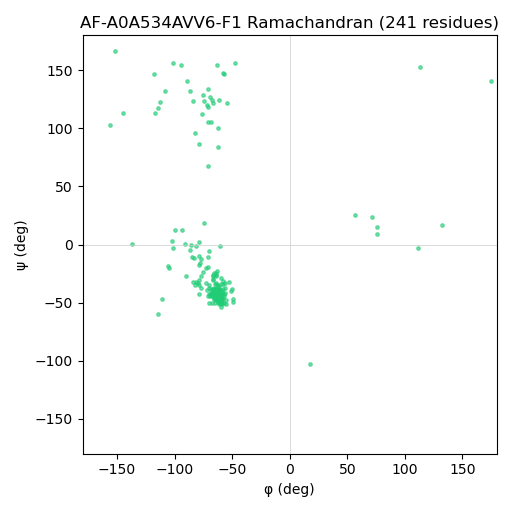.607 9.118 1.00 91.12 192 GLY A N 1
ATOM 1374 C CA . GLY A 1 192 ? 8.622 -0.835 8.206 1.00 91.12 192 GLY A CA 1
ATOM 1375 C C . GLY A 1 192 ? 8.566 -2.165 7.443 1.00 91.12 192 GLY A C 1
ATOM 1376 O O . GLY A 1 192 ? 9.334 -2.370 6.503 1.00 91.12 192 GLY A O 1
ATOM 1377 N N . ILE A 1 193 ? 7.656 -3.075 7.807 1.00 93.56 193 ILE A N 1
ATOM 1378 C CA . ILE A 1 193 ? 7.465 -4.358 7.122 1.00 93.56 193 ILE A CA 1
ATOM 1379 C C . ILE A 1 193 ? 6.650 -4.117 5.844 1.00 93.56 193 ILE A C 1
ATOM 1381 O O . ILE A 1 193 ? 5.427 -4.214 5.831 1.00 93.56 193 ILE A O 1
ATOM 1385 N N . GLY A 1 194 ? 7.346 -3.773 4.762 1.00 87.56 194 GLY A N 1
ATOM 1386 C CA . GLY A 1 194 ? 6.725 -3.431 3.482 1.00 87.56 194 GLY A CA 1
ATOM 1387 C C . GLY A 1 194 ? 6.325 -4.629 2.614 1.00 87.56 194 GLY A C 1
ATOM 1388 O O . GLY A 1 194 ? 5.345 -4.540 1.878 1.00 87.56 194 GLY A O 1
ATOM 1389 N N . PHE A 1 195 ? 7.082 -5.731 2.691 1.00 91.31 195 PHE A N 1
ATOM 1390 C CA . PHE A 1 195 ? 6.948 -6.979 1.922 1.00 91.31 195 PHE A CA 1
ATOM 1391 C C . PHE A 1 195 ? 6.103 -6.868 0.637 1.00 91.31 195 PHE A C 1
ATOM 1393 O O . PHE A 1 195 ? 6.582 -6.334 -0.363 1.00 91.31 195 PHE A O 1
ATOM 1400 N N . THR A 1 196 ? 4.854 -7.342 0.644 1.00 91.44 196 THR A N 1
ATOM 1401 C CA . THR A 1 196 ? 3.995 -7.393 -0.547 1.00 91.44 196 THR A CA 1
ATOM 1402 C C . THR A 1 196 ? 3.643 -6.015 -1.091 1.00 91.44 196 THR A C 1
ATOM 1404 O O . THR A 1 196 ? 3.679 -5.832 -2.304 1.00 91.44 196 THR A O 1
ATOM 1407 N N . MET A 1 197 ? 3.339 -5.040 -0.232 1.00 90.81 197 MET A N 1
ATOM 1408 C CA . MET A 1 197 ? 2.948 -3.701 -0.681 1.00 90.81 197 MET A CA 1
ATOM 1409 C C . MET A 1 197 ? 4.142 -2.937 -1.244 1.00 90.81 197 MET A C 1
ATOM 1411 O O . MET A 1 197 ? 4.038 -2.336 -2.305 1.00 90.81 197 MET A O 1
ATOM 1415 N N . SER A 1 198 ? 5.325 -3.052 -0.641 1.00 92.19 198 SER A N 1
ATOM 1416 C CA . SER A 1 198 ? 6.535 -2.446 -1.207 1.00 92.19 198 SER A CA 1
ATOM 1417 C C . SER A 1 198 ? 7.015 -3.139 -2.487 1.00 92.19 198 SER A C 1
ATOM 1419 O O . SER A 1 198 ? 7.475 -2.455 -3.395 1.00 92.19 198 SER A O 1
ATOM 1421 N N . ILE A 1 199 ? 6.867 -4.465 -2.614 1.00 92.31 199 ILE A N 1
ATOM 1422 C CA . ILE A 1 199 ? 7.115 -5.180 -3.881 1.00 92.31 199 ILE A CA 1
ATOM 1423 C C . ILE A 1 199 ? 6.122 -4.731 -4.957 1.00 92.31 199 ILE A C 1
ATOM 1425 O O . ILE A 1 199 ? 6.502 -4.529 -6.109 1.00 92.31 199 ILE A O 1
ATOM 1429 N N . PHE A 1 200 ? 4.848 -4.576 -4.598 1.00 91.31 200 PHE A N 1
ATOM 1430 C CA . PHE A 1 200 ? 3.818 -4.079 -5.499 1.00 91.31 200 PHE A CA 1
ATOM 1431 C C . PHE A 1 200 ? 4.164 -2.672 -6.003 1.00 91.31 200 PHE A C 1
ATOM 1433 O O . PHE A 1 200 ? 4.243 -2.463 -7.209 1.00 91.31 200 PHE A O 1
ATOM 1440 N N . ILE A 1 201 ? 4.493 -1.755 -5.093 1.00 90.50 201 ILE A N 1
ATOM 1441 C CA . ILE A 1 201 ? 4.942 -0.397 -5.419 1.00 90.50 201 ILE A CA 1
ATOM 1442 C C . ILE A 1 201 ? 6.211 -0.408 -6.284 1.00 90.50 201 ILE A C 1
ATOM 1444 O O . ILE A 1 201 ? 6.297 0.353 -7.242 1.00 90.50 201 ILE A O 1
ATOM 1448 N N . ALA A 1 202 ? 7.174 -1.295 -6.018 1.00 91.31 202 ALA A N 1
ATOM 1449 C CA . ALA A 1 202 ? 8.374 -1.419 -6.844 1.00 91.31 202 ALA A CA 1
ATOM 1450 C C . ALA A 1 202 ? 8.049 -1.824 -8.293 1.00 91.31 202 ALA A C 1
ATOM 1452 O O . ALA A 1 202 ? 8.637 -1.263 -9.212 1.00 91.31 202 ALA A O 1
ATOM 1453 N N . ASN A 1 203 ? 7.093 -2.741 -8.502 1.00 89.38 203 ASN A N 1
ATOM 1454 C CA . ASN A 1 203 ? 6.627 -3.112 -9.847 1.00 89.38 203 ASN A CA 1
ATOM 1455 C C . ASN A 1 203 ? 5.918 -1.952 -10.571 1.00 89.38 203 ASN A C 1
ATOM 1457 O O . ASN A 1 203 ? 5.875 -1.960 -11.795 1.00 89.38 203 ASN A O 1
ATOM 1461 N N . LEU A 1 204 ? 5.359 -0.981 -9.839 1.00 86.38 204 LEU A N 1
ATOM 1462 C CA . LEU A 1 204 ? 4.762 0.223 -10.429 1.00 86.38 204 LEU A CA 1
ATOM 1463 C C . LEU A 1 204 ? 5.798 1.315 -10.725 1.00 86.38 204 LEU A C 1
ATOM 1465 O O . LEU A 1 204 ? 5.614 2.096 -11.648 1.00 86.38 204 LEU A O 1
ATOM 1469 N N . ALA A 1 205 ? 6.853 1.403 -9.915 1.00 87.19 205 ALA A N 1
ATOM 1470 C CA . ALA A 1 205 ? 7.815 2.501 -9.971 1.00 87.19 205 ALA A CA 1
ATOM 1471 C C . ALA A 1 205 ? 8.998 2.249 -10.920 1.00 87.19 205 ALA A C 1
ATOM 1473 O O . ALA A 1 205 ? 9.597 3.207 -11.403 1.00 87.19 205 ALA A O 1
ATOM 1474 N N . PHE A 1 206 ? 9.377 0.988 -11.155 1.00 87.88 206 PHE A N 1
ATOM 1475 C CA . PHE A 1 206 ? 10.561 0.643 -11.944 1.00 87.88 206 PHE A CA 1
ATOM 1476 C C . PHE A 1 206 ? 10.199 -0.143 -13.204 1.00 87.88 206 PHE A C 1
ATOM 1478 O O . PHE A 1 206 ? 9.817 -1.309 -13.127 1.00 87.88 206 PHE A O 1
ATOM 1485 N N . GLU A 1 207 ? 10.413 0.477 -14.364 1.00 84.75 207 GLU A N 1
ATOM 1486 C CA . GLU A 1 207 ? 10.298 -0.179 -15.675 1.00 84.75 207 GLU A CA 1
ATOM 1487 C C . GLU A 1 207 ? 11.547 -1.016 -16.014 1.00 84.75 207 GLU A C 1
ATOM 1489 O O . GLU A 1 207 ? 11.450 -2.073 -16.641 1.00 84.75 207 GLU A O 1
ATOM 1494 N N . ASP A 1 208 ? 12.733 -0.581 -15.563 1.00 87.56 208 ASP A N 1
ATOM 1495 C CA . ASP A 1 208 ? 13.982 -1.323 -15.763 1.00 87.56 208 ASP A CA 1
ATOM 1496 C C . ASP A 1 208 ? 14.008 -2.585 -14.887 1.00 87.56 208 ASP A C 1
ATOM 1498 O O . ASP A 1 208 ? 14.044 -2.532 -13.651 1.00 87.56 208 ASP A O 1
ATOM 1502 N N . SER A 1 209 ? 14.077 -3.739 -15.552 1.00 86.81 209 SER A N 1
ATOM 1503 C CA . SER A 1 209 ? 14.141 -5.057 -14.920 1.00 86.81 209 SER A CA 1
ATOM 1504 C C . SER A 1 209 ? 15.307 -5.200 -13.931 1.00 86.81 209 SER A C 1
ATOM 1506 O O . SER A 1 209 ? 15.162 -5.882 -12.916 1.00 86.81 209 SER A O 1
ATOM 1508 N N . ARG A 1 210 ? 16.455 -4.547 -14.166 1.00 85.94 210 ARG A N 1
ATOM 1509 C CA . ARG A 1 210 ? 17.613 -4.604 -13.253 1.00 85.94 210 ARG A CA 1
ATOM 1510 C C . ARG A 1 210 ? 17.347 -3.861 -11.948 1.00 85.94 210 ARG A C 1
ATOM 1512 O O . ARG A 1 210 ? 17.693 -4.364 -10.876 1.00 85.94 210 ARG A O 1
ATOM 1519 N N . LEU A 1 211 ? 16.734 -2.679 -12.027 1.00 88.88 211 LEU A N 1
ATOM 1520 C CA . LEU A 1 211 ? 16.355 -1.896 -10.848 1.00 88.88 211 LEU A CA 1
ATOM 1521 C C . LEU A 1 211 ? 15.235 -2.590 -10.075 1.00 88.88 211 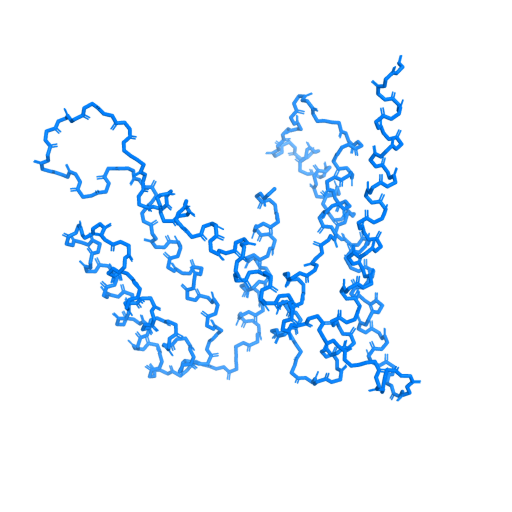LEU A C 1
ATOM 1523 O O . LEU A 1 211 ? 15.287 -2.647 -8.849 1.00 88.88 211 LEU A O 1
ATOM 1527 N N . LEU A 1 212 ? 14.280 -3.196 -10.782 1.00 90.44 212 LEU A N 1
ATOM 1528 C CA . LEU A 1 212 ? 13.178 -3.935 -10.178 1.00 90.44 212 LEU A CA 1
ATOM 1529 C C . LEU A 1 212 ? 13.658 -5.156 -9.376 1.00 90.44 212 LEU A C 1
ATOM 1531 O O . LEU A 1 212 ? 13.185 -5.381 -8.261 1.00 90.44 212 LEU A O 1
ATOM 1535 N N . VAL A 1 213 ? 14.614 -5.932 -9.898 1.00 89.50 213 VAL A N 1
ATOM 1536 C CA . VAL A 1 213 ? 15.204 -7.070 -9.167 1.00 89.50 213 VAL A CA 1
ATOM 1537 C C . VAL A 1 213 ? 15.934 -6.595 -7.909 1.00 89.50 213 VAL A C 1
ATOM 1539 O O . VAL A 1 213 ? 15.720 -7.154 -6.831 1.00 89.50 213 VAL A O 1
ATOM 1542 N N . ALA A 1 214 ? 16.741 -5.533 -8.017 1.00 89.75 214 ALA A N 1
ATOM 1543 C CA . ALA A 1 214 ? 17.427 -4.943 -6.868 1.00 89.75 214 ALA A CA 1
ATOM 1544 C C . ALA A 1 214 ? 16.435 -4.419 -5.816 1.00 89.75 214 ALA A C 1
ATOM 1546 O O . ALA A 1 214 ? 16.619 -4.658 -4.623 1.00 89.75 214 ALA A O 1
ATOM 1547 N N . ALA A 1 215 ? 15.350 -3.774 -6.253 1.00 92.38 215 ALA A N 1
ATOM 1548 C CA . ALA A 1 215 ? 14.293 -3.281 -5.383 1.00 92.38 215 ALA A CA 1
ATOM 1549 C C . ALA A 1 215 ? 13.569 -4.419 -4.653 1.00 92.38 215 ALA A C 1
ATOM 1551 O O . ALA A 1 215 ? 13.424 -4.362 -3.435 1.00 92.38 215 ALA A O 1
ATOM 1552 N N . LYS A 1 216 ? 13.175 -5.487 -5.359 1.00 92.44 216 LYS A N 1
ATOM 1553 C CA . LYS A 1 216 ? 12.537 -6.668 -4.752 1.00 92.44 216 LYS A CA 1
ATOM 1554 C C . LYS A 1 216 ? 13.433 -7.304 -3.688 1.00 92.44 216 LYS A C 1
ATOM 1556 O O . LYS A 1 216 ? 12.968 -7.559 -2.579 1.00 92.44 216 LYS A O 1
ATOM 1561 N N . LEU A 1 217 ? 14.722 -7.487 -3.980 1.00 91.19 217 LEU A N 1
ATOM 1562 C CA . LEU A 1 217 ? 15.690 -8.012 -3.012 1.00 91.19 217 LEU A CA 1
ATOM 1563 C C . LEU A 1 217 ? 15.831 -7.082 -1.799 1.00 91.19 217 LEU A C 1
ATOM 1565 O O . LEU A 1 217 ? 15.758 -7.539 -0.659 1.00 91.19 217 LEU A O 1
ATOM 1569 N N . ALA A 1 218 ? 15.979 -5.778 -2.030 1.00 92.81 218 ALA A N 1
ATOM 1570 C CA . ALA A 1 218 ? 16.093 -4.790 -0.965 1.00 92.81 218 ALA A CA 1
ATOM 1571 C C . ALA A 1 218 ? 14.852 -4.756 -0.064 1.00 92.81 218 ALA A C 1
ATOM 1573 O O . ALA A 1 218 ? 14.996 -4.702 1.153 1.00 92.81 218 ALA A O 1
ATOM 1574 N N . VAL A 1 219 ? 13.643 -4.861 -0.626 1.00 94.81 219 VAL A N 1
ATOM 1575 C CA . VAL A 1 219 ? 12.396 -4.953 0.150 1.00 94.81 219 VAL A CA 1
ATOM 1576 C C . VAL A 1 219 ? 12.374 -6.209 1.024 1.00 94.81 219 VAL A C 1
ATOM 1578 O O . VAL A 1 219 ? 11.961 -6.128 2.182 1.00 94.81 219 VAL A O 1
ATOM 1581 N N . LEU A 1 220 ? 12.830 -7.359 0.516 1.00 92.25 220 LEU A N 1
ATOM 1582 C CA . LEU A 1 220 ? 12.912 -8.599 1.299 1.00 92.25 220 LEU A CA 1
ATOM 1583 C C . LEU A 1 220 ? 13.895 -8.465 2.470 1.00 92.25 220 LEU A C 1
ATOM 1585 O O . LEU A 1 220 ? 13.563 -8.810 3.607 1.00 92.25 220 LEU A O 1
ATOM 1589 N N . VAL A 1 221 ? 15.083 -7.912 2.217 1.00 93.25 221 VAL A N 1
ATOM 1590 C CA . VAL A 1 221 ? 16.092 -7.654 3.256 1.00 93.25 221 VAL A CA 1
ATOM 1591 C C . VAL A 1 221 ? 15.576 -6.638 4.278 1.00 93.25 221 VAL A C 1
ATOM 1593 O O . VAL A 1 221 ? 15.656 -6.871 5.481 1.00 93.25 221 VAL A O 1
ATOM 1596 N N . ALA A 1 222 ? 14.976 -5.540 3.825 1.00 95.25 222 ALA A N 1
ATOM 1597 C CA . ALA A 1 222 ? 14.408 -4.523 4.700 1.00 95.25 222 ALA A CA 1
ATOM 1598 C C . ALA A 1 222 ? 13.293 -5.088 5.586 1.00 95.25 222 ALA A C 1
ATOM 1600 O O . ALA A 1 222 ? 13.266 -4.831 6.785 1.00 95.25 222 ALA A O 1
ATOM 1601 N N . SER A 1 223 ? 12.396 -5.893 5.011 1.00 94.75 223 SER A N 1
ATOM 1602 C CA . SER A 1 223 ? 11.255 -6.462 5.733 1.00 94.75 223 SER A CA 1
ATOM 1603 C C . SER A 1 223 ? 11.699 -7.473 6.788 1.00 94.75 223 SER A C 1
ATOM 1605 O O . SER A 1 223 ? 11.155 -7.479 7.889 1.00 94.75 223 SER A O 1
ATOM 1607 N N . THR A 1 224 ? 12.707 -8.302 6.490 1.00 94.25 224 THR A N 1
ATOM 1608 C CA . THR A 1 224 ? 13.263 -9.250 7.471 1.00 94.25 224 THR A CA 1
ATOM 1609 C C . THR A 1 224 ? 14.001 -8.531 8.598 1.00 94.25 224 THR A C 1
ATOM 1611 O O . THR A 1 224 ? 13.792 -8.866 9.764 1.00 94.25 224 THR A O 1
ATOM 1614 N N . LEU A 1 225 ? 14.784 -7.492 8.285 1.00 95.88 225 LEU A N 1
ATOM 1615 C CA . LEU A 1 225 ? 15.432 -6.643 9.287 1.00 95.88 225 LEU A CA 1
ATOM 1616 C C . LEU A 1 225 ? 14.409 -5.912 10.166 1.00 95.88 225 LEU A C 1
ATOM 1618 O O . LEU A 1 225 ? 14.510 -5.967 11.390 1.00 95.88 225 LEU A O 1
ATOM 1622 N N . ALA A 1 226 ? 13.398 -5.275 9.569 1.00 95.50 226 ALA A N 1
ATOM 1623 C CA . ALA A 1 226 ? 12.338 -4.581 10.298 1.00 95.50 226 ALA A CA 1
ATOM 1624 C C . ALA A 1 226 ? 11.563 -5.541 11.213 1.00 95.50 226 ALA A C 1
ATOM 1626 O O . ALA A 1 226 ? 11.349 -5.235 12.387 1.00 95.50 226 ALA A O 1
ATOM 1627 N N . ALA A 1 227 ? 11.214 -6.734 10.719 1.00 95.50 227 ALA A N 1
ATOM 1628 C CA . ALA A 1 227 ? 10.553 -7.764 11.515 1.00 95.50 227 ALA A CA 1
ATOM 1629 C C . ALA A 1 227 ? 11.428 -8.240 12.685 1.00 95.50 227 ALA A C 1
ATOM 1631 O O . ALA A 1 227 ? 10.943 -8.335 13.813 1.00 95.50 227 ALA A O 1
ATOM 1632 N N . ALA A 1 228 ? 12.721 -8.490 12.457 1.00 96.31 228 ALA A N 1
ATOM 1633 C CA . ALA A 1 228 ? 13.650 -8.889 13.511 1.00 96.31 228 ALA A CA 1
ATOM 1634 C C . ALA A 1 228 ? 13.797 -7.798 14.585 1.00 96.31 228 ALA A C 1
ATOM 1636 O O . ALA A 1 228 ? 13.684 -8.087 15.777 1.00 96.31 228 ALA A O 1
ATOM 1637 N N . LEU A 1 229 ? 13.979 -6.538 14.175 1.00 95.62 229 LEU A N 1
ATOM 1638 C CA . LEU A 1 229 ? 14.073 -5.396 15.087 1.00 95.62 229 LEU A CA 1
ATOM 1639 C C . LEU A 1 229 ? 12.784 -5.207 15.892 1.00 95.62 229 LEU A C 1
ATOM 1641 O O . LEU A 1 229 ? 12.847 -5.044 17.112 1.00 95.62 229 LEU A O 1
ATOM 1645 N N . ALA A 1 230 ? 11.619 -5.286 15.244 1.00 95.00 230 ALA A N 1
ATOM 1646 C CA . ALA A 1 230 ? 10.325 -5.201 15.911 1.00 95.00 230 ALA A CA 1
ATOM 1647 C C . ALA A 1 230 ? 10.144 -6.327 16.942 1.00 95.00 230 ALA A C 1
ATOM 1649 O O . ALA A 1 230 ? 9.719 -6.069 18.068 1.00 95.00 230 ALA A O 1
ATOM 1650 N N . LEU A 1 231 ? 10.519 -7.565 16.60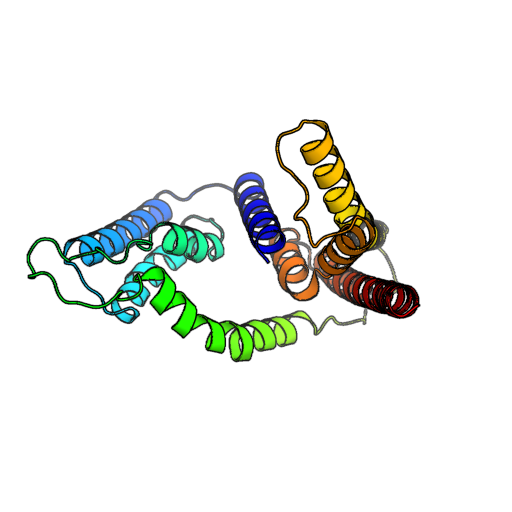1 1.00 95.62 231 LEU A N 1
ATOM 1651 C CA . LEU A 1 231 ? 10.443 -8.710 17.511 1.00 95.62 231 LEU A CA 1
ATOM 1652 C C . LEU A 1 231 ? 11.368 -8.553 18.722 1.00 95.62 231 LEU A C 1
ATOM 1654 O O . LEU A 1 231 ? 10.933 -8.767 19.854 1.00 95.62 231 LEU A O 1
ATOM 1658 N N . VAL A 1 232 ? 12.631 -8.171 18.509 1.00 95.56 232 VAL A N 1
ATOM 1659 C CA . VAL A 1 232 ? 13.600 -7.962 19.597 1.00 95.56 232 VAL A CA 1
ATOM 1660 C C . VAL A 1 232 ? 13.136 -6.830 20.511 1.00 95.56 232 VAL A C 1
ATOM 1662 O O . VAL A 1 232 ? 13.051 -7.009 21.727 1.00 95.56 232 VAL A O 1
ATOM 1665 N N . PHE A 1 233 ? 12.762 -5.686 19.938 1.00 94.62 233 PHE A N 1
ATOM 1666 C CA . PHE A 1 233 ? 12.290 -4.532 20.696 1.00 94.62 233 PHE A CA 1
ATOM 1667 C C . PHE A 1 233 ? 10.996 -4.837 21.464 1.00 94.62 233 PHE A C 1
ATOM 1669 O O . PHE A 1 233 ? 10.878 -4.505 22.644 1.00 94.62 233 PHE A O 1
ATOM 1676 N N . GLY A 1 234 ? 10.047 -5.533 20.834 1.00 93.25 234 GLY A N 1
ATOM 1677 C CA . GLY A 1 234 ? 8.803 -5.965 21.467 1.00 93.25 234 GLY A CA 1
ATOM 1678 C C . GLY A 1 234 ? 9.033 -6.919 22.642 1.00 93.25 234 GLY A C 1
ATOM 1679 O O . GLY A 1 234 ? 8.428 -6.744 23.700 1.00 93.25 234 GLY A O 1
ATOM 1680 N N . ARG A 1 235 ? 9.960 -7.879 22.514 1.00 93.00 235 ARG A N 1
ATOM 1681 C CA . ARG A 1 235 ? 10.326 -8.795 23.611 1.00 93.00 235 ARG A CA 1
ATOM 1682 C C . ARG A 1 235 ? 10.940 -8.061 24.802 1.00 93.00 235 ARG A C 1
ATOM 1684 O O . ARG A 1 235 ? 10.556 -8.328 25.939 1.00 93.00 235 ARG A O 1
ATOM 1691 N N . LEU A 1 236 ? 11.846 -7.115 24.553 1.00 92.19 236 LEU A N 1
ATOM 1692 C CA . LEU A 1 236 ? 12.460 -6.300 25.607 1.00 92.19 236 LEU A CA 1
ATOM 1693 C C . LEU A 1 236 ? 11.420 -5.464 26.365 1.00 92.19 236 LEU A C 1
ATOM 1695 O O . LEU A 1 236 ? 11.494 -5.333 27.586 1.00 92.19 236 LEU A O 1
ATOM 1699 N N . GLN A 1 237 ? 10.422 -4.927 25.662 1.00 88.88 237 GLN A N 1
ATOM 1700 C CA . GLN A 1 237 ? 9.323 -4.200 26.295 1.00 88.88 237 GLN A CA 1
ATOM 1701 C C . GLN A 1 237 ? 8.412 -5.105 27.126 1.00 88.88 237 GLN A C 1
ATOM 1703 O O . GLN A 1 237 ? 8.049 -4.740 28.243 1.00 88.88 237 GLN A O 1
ATOM 1708 N N . ALA A 1 238 ? 8.069 -6.287 26.609 1.00 86.56 238 ALA A N 1
ATOM 1709 C CA . ALA A 1 238 ? 7.253 -7.255 27.335 1.00 86.56 238 ALA A CA 1
ATOM 1710 C C . ALA A 1 238 ? 7.939 -7.728 28.629 1.00 86.56 238 ALA A C 1
ATOM 1712 O O . ALA A 1 238 ? 7.270 -7.902 29.644 1.00 86.56 238 ALA A O 1
ATOM 1713 N N . ALA A 1 239 ? 9.268 -7.879 28.616 1.00 83.25 239 ALA A N 1
ATOM 1714 C CA . ALA A 1 239 ? 10.047 -8.205 29.809 1.00 83.25 239 ALA A CA 1
ATOM 1715 C C . ALA A 1 239 ? 10.021 -7.077 30.859 1.00 83.25 239 ALA A C 1
ATOM 1717 O O . ALA A 1 239 ? 9.937 -7.355 32.050 1.00 83.25 239 ALA A O 1
ATOM 1718 N N . ARG A 1 240 ? 10.041 -5.808 30.427 1.00 78.38 240 ARG A N 1
ATOM 1719 C CA . ARG A 1 240 ? 9.991 -4.632 31.316 1.00 78.38 240 ARG A CA 1
ATOM 1720 C C . ARG A 1 240 ? 8.612 -4.344 31.909 1.00 78.38 240 ARG A C 1
ATOM 1722 O O . ARG A 1 240 ? 8.538 -3.672 32.922 1.00 78.38 240 ARG A O 1
ATOM 1729 N N . GLY A 1 241 ? 7.531 -4.794 31.273 1.00 66.50 241 GLY A N 1
ATOM 1730 C CA . GLY A 1 241 ? 6.159 -4.590 31.761 1.00 66.50 241 GLY A CA 1
ATOM 1731 C C . GLY A 1 241 ? 5.659 -5.638 32.760 1.00 66.50 241 GLY A C 1
ATOM 1732 O O . GLY A 1 241 ? 4.506 -5.559 33.166 1.00 66.50 241 GLY A O 1
ATOM 1733 N N . ARG A 1 242 ? 6.481 -6.639 33.103 1.00 56.53 242 ARG A N 1
ATOM 1734 C CA . ARG A 1 242 ? 6.156 -7.712 34.062 1.00 56.53 242 ARG A CA 1
ATOM 1735 C C . ARG A 1 242 ? 6.798 -7.528 35.449 1.00 56.53 242 ARG A C 1
ATOM 1737 O O . ARG A 1 242 ? 6.664 -8.429 36.270 1.00 56.53 242 ARG A O 1
ATOM 1744 N N . GLY A 1 243 ? 7.511 -6.426 35.684 1.00 42.50 243 GLY A N 1
ATOM 1745 C CA . GLY A 1 243 ? 8.072 -6.035 36.986 1.00 42.50 243 GLY A CA 1
ATOM 1746 C C . GLY A 1 243 ? 7.459 -4.730 37.447 1.00 42.50 243 GLY A C 1
ATOM 1747 O O . GLY A 1 243 ? 7.328 -4.573 38.676 1.00 42.50 243 GLY A O 1
#

Sequence (243 aa):
LTLAIIDDVVAILVIAFYYSGGVAAAGLLVIAAGVVAVLLLQWLGVRADLAYLLPGAVVWIGMLCAGLHPTLAGVLLGLMTPASSEFGRRRAAPAPQRADSPLVRLEARLHPWVAFAIMPLFAMANAGVSLTGVTSGAAASHAVGVGIVAGLVLGKPLGIVLASVAAVRLKLCQLPEDVRWPQMALLGLLGGIGFTMSIFIANLAFEDSRLLVAAKLAVLVASTLAAALALVFGRLQAARGRG

Nearest PDB structures (foldseek):
  7a0y-assembly1_B  TM=8.952E-01  e=3.581E-11  Salmonella enterica subsp. enterica serovar Typhimurium str. LT2
  7a0w-assembly1_B  TM=8.831E-01  e=4.554E-11  Salmonella enterica subsp. enterica serovar Typhimurium str. LT2
  7s24-assembly1_A  TM=8.575E-01  e=3.581E-11  Escherichia coli
  4au5-assembly1_A  TM=8.987E-01  e=4.577E-10  Escherichia coli

Secondary structure (DSSP, 8-state):
-HHHHHHHHHHHHHHHHHT-----HHHHHHHHHHHHHHHHHHHTT---GGGGHHHHHHHHHHHHHHTS-THHHHHHHHHHS---TTTT-TTS---SS-PPPHHHHHHHHHHHHIIIIIHHHHHHHHH----TTTTSS-HHHHHHHHHHHHIIIIIHHHHHHHHHHHHHHTTS----TT--HHHHHHHHHHHT--HHHHHHHHHHH--SHHHHHHHHHHHHHHHHHHHHHHHHHHHHHHHHTT-

Foldseek 3Di:
DVVLVVVLVVLLVVLQVVVQPFFDPQLVVQLVVLVVLLVVCLVVLPLDPVSNVVSLVSNLVSCVVGSTDSVVSVVVVLVVADQDQCRPVPDDDDDPDSDGGSNVVVCVVCVCCCVPPVQVVLLVVQLPQDPVPVPDDDPLLVVLLVCLLCCLQPVQLCVQLVVVVVCVVVVVDDDDPPDDSLVSSLVSLQSSQCRSSQLVSLVSNDPDPSSSSSSSVSSVVSNVNSVVVSVVSVVVVVVVVVD

Radius of gyration: 21.88 Å; Cα contacts (8 Å, |Δi|>4): 230; chains: 1; bounding box: 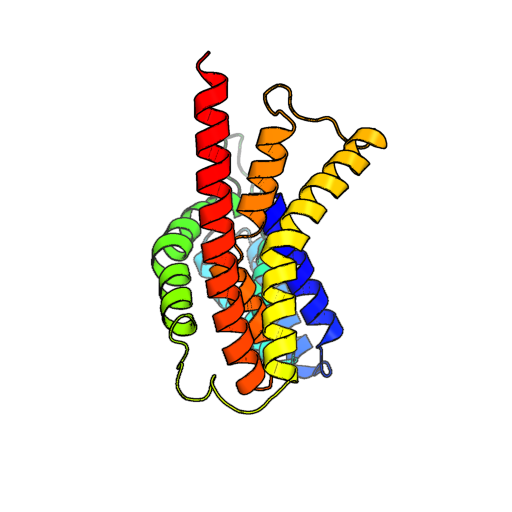70×38×63 Å

Mean predicted aligned error: 7.64 Å